Protein AF-J9DD78-F1 (afdb_monomer_lite)

Sequence (225 aa):
MPLIAAALVRTRPLVVVAVALLAAVLAGGPVLAQSQSQTRPADGGDAITPVEEYAKQVEELKKSYPDLSKRIEESAKSIDQMSNVDQAQKEIEELRGIVAGLLGEVSDNGTVSQLGAKALAHARGKLKAIEGDARFKPEEKEFLLDQWRRLITETERATEDLESARKEFADLLRTLQTREDFIDELMQVRRASEALQVIRDLTREIRDASSKLKGLIGGLKPPGV

Radius of gyration: 34.65 Å; chains: 1; bounding box: 84×30×122 Å

Secondary structure (DSSP, 8-state):
----------PPP------------------------------------HHHHHHHHHHHHHHHHHHHHHHHHHHHHHHHH---HHHHHHHHHHHHHHHHHHHHHTSTTSHHHHHHHHHHHHHHHHHHHHHH--SS-HHHHHHHHHHHHHHHHHHHHHHHHHHHHHHHHHHHHHHHHHHHHHHHHHHHHHHHHHHHHHHHHHHHHHHHHHHHHHHHHHH---TT-

Foldseek 3Di:
DDDDDDDDPDDDDDPDPPPPPDDDDDPDDDDDDDDDDDDDDDDDDDPQDPVNVLVVLVVVVVVVVVVLVVLLVVLVVVLVPDPDLVVNLVSLVVNLVSLVVVLQLLPCPHVVVVSLVVQLVVLVVVLVVLVPDPPDDPVRSVVSNVVSVVSNVVSVVVNVVSVVVSVVSVVVSVVSVVVSVVSVVVVVVVVVVVVVVVVVVVVVVVVVVVVVVVVVVVPPDDPPD

Structure (mmCIF, N/CA/C/O backbone):
data_AF-J9DD78-F1
#
_entry.id   AF-J9DD78-F1
#
loop_
_atom_site.group_PDB
_atom_site.id
_atom_site.type_symbol
_atom_site.label_atom_id
_atom_site.label_alt_id
_atom_site.label_comp_id
_atom_site.label_asym_id
_atom_site.label_entity_id
_atom_site.label_seq_id
_atom_site.pdbx_PDB_ins_code
_atom_site.Cartn_x
_atom_site.Cartn_y
_atom_site.Cartn_z
_atom_site.occupancy
_atom_site.B_iso_or_equiv
_atom_site.auth_seq_id
_atom_site.auth_comp_id
_atom_site.auth_asym_id
_atom_site.auth_atom_id
_atom_site.pdbx_PDB_model_num
ATOM 1 N N . MET A 1 1 ? 3.167 19.653 46.468 1.00 40.41 1 MET A N 1
ATOM 2 C CA . MET A 1 1 ? 4.014 19.183 45.354 1.00 40.41 1 MET A CA 1
ATOM 3 C C . MET A 1 1 ? 3.417 17.925 44.728 1.00 40.41 1 MET A C 1
ATOM 5 O O . MET A 1 1 ? 3.666 16.846 45.248 1.00 40.41 1 MET A O 1
ATOM 9 N N . PRO A 1 2 ? 2.630 18.037 43.649 1.00 43.31 2 PRO A N 1
ATOM 10 C CA . PRO A 1 2 ? 2.465 16.970 42.667 1.00 43.31 2 PRO A CA 1
ATOM 11 C C . PRO A 1 2 ? 3.249 17.311 41.387 1.00 43.31 2 PRO A C 1
ATOM 13 O O . PRO A 1 2 ? 3.183 18.441 40.905 1.00 43.31 2 PRO A O 1
ATOM 16 N N . LEU A 1 3 ? 3.996 16.354 40.833 1.00 42.25 3 LEU A N 1
ATOM 17 C CA . LEU A 1 3 ? 4.661 16.521 39.536 1.00 42.25 3 LEU A CA 1
ATOM 18 C C . LEU A 1 3 ? 3.692 16.139 38.412 1.00 42.25 3 LEU A C 1
ATOM 20 O O . LEU A 1 3 ? 3.151 15.035 38.406 1.00 42.25 3 LEU A O 1
ATOM 24 N N . ILE A 1 4 ? 3.486 17.049 37.460 1.00 42.16 4 ILE A N 1
ATOM 25 C CA . ILE A 1 4 ? 2.683 16.795 36.260 1.00 42.16 4 ILE A CA 1
ATOM 26 C C . ILE A 1 4 ? 3.570 16.072 35.242 1.00 42.16 4 ILE A C 1
ATOM 28 O O . ILE A 1 4 ? 4.539 16.642 34.742 1.00 42.16 4 ILE A O 1
ATOM 32 N N . ALA A 1 5 ? 3.245 14.817 34.933 1.00 41.47 5 ALA A N 1
ATOM 33 C CA . ALA A 1 5 ? 3.939 14.047 33.907 1.00 41.47 5 ALA A CA 1
ATOM 34 C C . ALA A 1 5 ? 3.477 14.492 32.509 1.00 41.47 5 ALA A C 1
ATOM 36 O O . ALA A 1 5 ? 2.402 14.110 32.047 1.00 41.47 5 ALA A O 1
ATOM 37 N N . ALA A 1 6 ? 4.283 15.313 31.834 1.00 39.00 6 ALA A N 1
ATOM 38 C CA . ALA A 1 6 ? 4.017 15.725 30.459 1.00 39.00 6 ALA A CA 1
ATOM 39 C C . ALA A 1 6 ? 4.273 14.560 29.485 1.00 39.00 6 ALA A C 1
ATOM 41 O O . ALA A 1 6 ? 5.406 14.096 29.344 1.00 39.00 6 ALA A O 1
ATOM 42 N N . ALA A 1 7 ? 3.229 14.100 28.793 1.00 41.66 7 ALA A N 1
ATOM 43 C CA . ALA A 1 7 ? 3.362 13.107 27.731 1.00 41.66 7 ALA A CA 1
ATOM 44 C C . ALA A 1 7 ? 4.039 13.741 26.503 1.00 41.66 7 ALA A C 1
ATOM 46 O O . ALA A 1 7 ? 3.526 14.691 25.912 1.00 41.66 7 ALA A O 1
ATOM 47 N N . LEU A 1 8 ? 5.210 13.224 26.126 1.00 39.62 8 LEU A N 1
ATOM 48 C CA . LEU A 1 8 ? 6.017 13.785 25.045 1.00 39.62 8 LEU A CA 1
ATOM 49 C C . LEU A 1 8 ? 5.433 13.394 23.676 1.00 39.62 8 LEU A C 1
ATOM 51 O O . LEU A 1 8 ? 5.639 12.274 23.204 1.00 39.62 8 LEU A O 1
ATOM 55 N N . VAL A 1 9 ? 4.715 14.317 23.027 1.00 40.34 9 VAL A N 1
ATOM 56 C CA . VAL A 1 9 ? 4.173 14.120 21.670 1.00 40.34 9 VAL A CA 1
ATOM 57 C C . VAL A 1 9 ? 5.330 13.998 20.675 1.00 40.34 9 VAL A C 1
ATOM 59 O O . VAL A 1 9 ? 5.936 14.984 20.256 1.00 40.34 9 VAL A O 1
ATOM 62 N N . ARG A 1 10 ? 5.662 12.756 20.318 1.00 43.03 10 ARG A N 1
ATOM 63 C CA . ARG A 1 10 ? 6.774 12.421 19.426 1.00 43.03 10 ARG A CA 1
ATOM 64 C C . ARG A 1 10 ? 6.364 12.651 17.973 1.00 43.03 10 ARG A C 1
ATOM 66 O O . ARG A 1 10 ? 5.783 11.769 17.342 1.00 43.03 10 ARG A O 1
ATOM 73 N N . THR A 1 11 ? 6.678 13.835 17.454 1.00 36.50 11 THR A N 1
ATOM 74 C CA . THR A 1 11 ? 6.474 14.196 16.047 1.00 36.50 11 THR A CA 1
ATOM 75 C C . THR A 1 11 ? 7.109 13.158 15.116 1.00 36.50 11 THR A C 1
ATOM 77 O O . THR A 1 11 ? 8.284 12.808 15.244 1.00 36.50 11 THR A O 1
ATOM 80 N N . ARG A 1 12 ? 6.312 12.637 14.178 1.00 37.47 12 ARG A N 1
ATOM 81 C CA . ARG A 1 12 ? 6.788 11.785 13.081 1.00 37.47 12 ARG A CA 1
ATOM 82 C C . ARG A 1 12 ? 7.122 12.673 11.875 1.00 37.47 12 ARG A C 1
ATOM 84 O O . ARG A 1 12 ? 6.344 13.583 11.594 1.00 37.47 12 ARG A O 1
ATOM 91 N N . PRO A 1 13 ? 8.237 12.439 11.162 1.00 34.34 13 PRO A N 1
ATOM 92 C CA . PRO A 1 13 ? 8.509 13.144 9.917 1.00 34.34 13 PRO A CA 1
ATOM 93 C C . PRO A 1 13 ? 7.514 12.701 8.838 1.00 34.34 13 PRO A C 1
ATOM 95 O O . PRO A 1 13 ? 7.257 11.509 8.670 1.00 34.34 13 PRO A O 1
ATOM 98 N N . LEU A 1 14 ? 6.975 13.668 8.097 1.00 37.12 14 LEU A N 1
ATOM 99 C CA . LEU A 1 14 ? 6.170 13.423 6.904 1.00 37.12 14 LEU A CA 1
ATOM 100 C C . LEU A 1 14 ? 7.115 13.018 5.763 1.00 37.12 14 LEU A C 1
ATOM 102 O O . LEU A 1 14 ? 7.842 13.856 5.229 1.00 37.12 14 LEU A O 1
ATOM 106 N N . VAL A 1 15 ? 7.140 11.730 5.417 1.00 34.81 15 VAL A N 1
ATOM 107 C CA . VAL A 1 15 ? 7.910 11.228 4.270 1.00 34.81 15 VAL A CA 1
ATOM 108 C C . VAL A 1 15 ? 7.121 11.533 3.000 1.00 34.81 15 VAL A C 1
ATOM 110 O O . VAL A 1 15 ? 6.205 10.806 2.628 1.00 34.81 15 VAL A O 1
ATOM 113 N N . VAL A 1 16 ? 7.453 12.649 2.352 1.00 35.88 16 VAL A N 1
ATOM 114 C CA . VAL A 1 16 ? 6.843 13.052 1.079 1.00 35.88 16 VAL A CA 1
ATOM 115 C C . VAL A 1 16 ? 7.427 12.192 -0.044 1.00 35.88 16 VAL A C 1
ATOM 117 O O . VAL A 1 16 ? 8.536 12.444 -0.517 1.00 35.88 16 VAL A O 1
ATOM 120 N N . VAL A 1 17 ? 6.683 11.170 -0.473 1.00 37.59 17 VAL A N 1
ATOM 121 C CA . VAL A 1 17 ? 7.074 10.274 -1.575 1.00 37.59 17 VAL A CA 1
ATOM 122 C C . VAL A 1 17 ? 6.896 10.996 -2.916 1.00 37.59 17 VAL A C 1
ATOM 124 O O . VAL A 1 17 ? 5.853 10.933 -3.565 1.00 37.59 17 VAL A O 1
ATOM 127 N N . ALA A 1 18 ? 7.925 11.735 -3.328 1.00 35.66 18 ALA A N 1
ATOM 128 C CA . ALA A 1 18 ? 7.915 12.544 -4.543 1.00 35.66 18 ALA A CA 1
ATOM 129 C C . ALA A 1 18 ? 8.134 11.696 -5.815 1.00 35.66 18 ALA A C 1
ATOM 131 O O . ALA A 1 18 ? 9.242 11.639 -6.352 1.00 35.66 18 ALA A O 1
ATOM 132 N N . VAL A 1 19 ? 7.073 11.065 -6.336 1.00 37.12 19 VAL A N 1
ATOM 133 C CA . VAL A 1 19 ? 7.105 10.284 -7.595 1.00 37.12 19 VAL A CA 1
ATOM 134 C C . VAL A 1 19 ? 7.168 11.203 -8.829 1.00 37.12 19 VAL A C 1
ATOM 136 O O . VAL A 1 19 ? 6.232 11.320 -9.619 1.00 37.12 19 VAL A O 1
ATOM 139 N N . ALA A 1 20 ? 8.304 11.875 -9.016 1.00 40.16 20 ALA A N 1
ATOM 140 C CA . ALA A 1 20 ? 8.573 12.780 -10.136 1.00 40.16 20 ALA A CA 1
ATOM 141 C C . ALA A 1 20 ? 9.029 12.031 -11.412 1.00 40.16 20 ALA A C 1
ATOM 143 O O . ALA A 1 20 ? 10.071 12.338 -11.994 1.00 40.16 20 ALA A O 1
ATOM 144 N N . LEU A 1 21 ? 8.261 11.028 -11.860 1.00 37.25 21 LEU A N 1
ATOM 145 C CA . LEU A 1 21 ? 8.636 10.191 -13.008 1.00 37.25 21 LEU A CA 1
ATOM 146 C C . LEU A 1 21 ? 8.268 10.820 -14.366 1.00 37.25 21 LEU A C 1
ATOM 148 O O . LEU A 1 21 ? 7.150 10.663 -14.872 1.00 37.25 21 LEU A O 1
ATOM 152 N N . LEU A 1 22 ? 9.274 11.527 -14.896 1.00 36.09 22 LEU A N 1
ATOM 153 C CA . LEU A 1 22 ? 9.543 11.982 -16.269 1.00 36.09 22 LEU A CA 1
ATOM 154 C C . LEU A 1 22 ? 8.363 12.068 -17.256 1.00 36.09 22 LEU A C 1
ATOM 156 O O . LEU A 1 22 ? 7.743 11.077 -17.639 1.00 36.09 22 LEU A O 1
ATOM 160 N N . ALA A 1 23 ? 8.192 13.268 -17.812 1.00 42.97 23 ALA A N 1
ATOM 161 C CA . ALA A 1 23 ? 7.431 13.524 -19.031 1.00 42.97 23 ALA A CA 1
ATOM 162 C C . ALA A 1 23 ? 8.281 14.351 -20.017 1.00 42.97 23 ALA A C 1
ATOM 164 O O . ALA A 1 23 ? 8.008 15.528 -20.232 1.00 42.97 23 ALA A O 1
ATOM 165 N N . ALA A 1 24 ? 9.350 13.759 -20.573 1.00 36.78 24 ALA A N 1
ATOM 166 C CA . ALA A 1 24 ? 10.195 14.424 -21.576 1.00 36.78 24 ALA A CA 1
ATOM 167 C C . ALA A 1 24 ? 11.086 13.470 -22.409 1.00 36.78 24 ALA A C 1
ATOM 169 O O . ALA A 1 24 ? 12.280 13.409 -22.155 1.00 36.78 24 ALA A O 1
ATOM 170 N N . VAL A 1 25 ? 10.536 12.799 -23.435 1.00 40.53 25 VAL A N 1
ATOM 171 C CA . VAL A 1 25 ? 11.108 12.768 -24.811 1.00 40.53 25 VAL A CA 1
ATOM 172 C C . VAL A 1 25 ? 9.967 12.508 -25.812 1.00 40.53 25 VAL A C 1
ATOM 174 O O . VAL A 1 25 ? 9.739 11.383 -26.244 1.00 40.53 25 VAL A O 1
ATOM 177 N N . LEU A 1 26 ? 9.245 13.558 -26.210 1.00 37.25 26 LEU A N 1
ATOM 178 C CA . LEU A 1 26 ? 8.390 13.550 -27.407 1.00 37.25 26 LEU A CA 1
ATOM 179 C C . LEU A 1 26 ? 8.674 14.810 -28.232 1.00 37.25 26 LEU A C 1
ATOM 181 O O . LEU A 1 26 ? 7.898 15.758 -28.261 1.00 37.25 26 LEU A O 1
ATOM 185 N N . ALA A 1 27 ? 9.839 14.809 -28.881 1.00 34.41 27 ALA A N 1
ATOM 186 C CA . ALA A 1 27 ? 10.306 15.861 -29.785 1.00 34.41 27 ALA A CA 1
ATOM 187 C C . ALA A 1 27 ? 10.579 15.282 -31.187 1.00 34.41 27 ALA A C 1
ATOM 189 O O . ALA A 1 27 ? 11.663 15.432 -31.748 1.00 34.41 27 ALA A O 1
ATOM 190 N N . GLY A 1 28 ? 9.599 14.557 -31.735 1.00 33.47 28 GLY A N 1
ATOM 191 C CA . GLY A 1 28 ? 9.660 14.027 -33.096 1.00 33.47 28 GLY A CA 1
ATOM 192 C C . GLY A 1 28 ? 9.348 15.110 -34.127 1.00 33.47 28 GLY A C 1
ATOM 193 O O . GLY A 1 28 ? 8.201 15.536 -34.243 1.00 33.47 28 GLY A O 1
ATOM 194 N N . GLY A 1 29 ? 10.355 15.540 -34.890 1.00 34.44 29 GLY A N 1
ATOM 195 C CA . GLY A 1 29 ? 10.141 16.343 -36.097 1.00 34.44 29 GLY A CA 1
ATOM 196 C C . GLY A 1 29 ? 9.506 15.507 -37.225 1.00 34.44 29 GLY A C 1
ATOM 197 O O . GLY A 1 29 ? 9.759 14.303 -37.300 1.00 34.44 29 GLY A O 1
ATOM 198 N N . PRO A 1 30 ? 8.681 16.101 -38.106 1.00 61.38 30 PRO A N 1
ATOM 199 C CA . PRO A 1 30 ? 8.028 15.378 -39.198 1.00 61.38 30 PRO A CA 1
ATOM 200 C C . PRO A 1 30 ? 8.942 15.193 -40.424 1.00 61.38 30 PRO A C 1
ATOM 202 O O . PRO A 1 30 ? 9.875 15.968 -40.610 1.00 61.38 30 PRO A O 1
ATOM 205 N N . VAL A 1 31 ? 8.597 14.222 -41.290 1.00 42.06 31 VAL A N 1
ATOM 206 C CA . VAL A 1 31 ? 8.540 14.284 -42.781 1.00 42.06 31 VAL A CA 1
ATOM 207 C C . VAL A 1 31 ? 8.698 12.883 -43.421 1.00 42.06 31 VAL A C 1
ATOM 209 O O . VAL A 1 31 ? 9.784 12.331 -43.521 1.00 42.06 31 VAL A O 1
ATOM 212 N N . LEU A 1 32 ? 7.551 12.347 -43.859 1.00 46.50 32 LEU A N 1
ATOM 213 C CA . LEU A 1 32 ? 7.257 11.629 -45.118 1.00 46.50 32 LEU A CA 1
ATOM 214 C C . LEU A 1 32 ? 8.282 10.670 -45.778 1.00 46.50 32 LEU A C 1
ATOM 216 O O . LEU A 1 32 ? 9.312 11.094 -46.293 1.00 46.50 32 LEU A O 1
ATOM 220 N N . ALA A 1 33 ? 7.832 9.429 -46.028 1.00 40.88 33 ALA A N 1
ATOM 221 C CA . ALA A 1 33 ? 8.159 8.646 -47.233 1.00 40.88 33 ALA A CA 1
ATOM 222 C C . ALA A 1 33 ? 6.990 7.698 -47.612 1.00 40.88 33 ALA A C 1
ATOM 224 O O . ALA A 1 33 ? 6.303 7.190 -46.727 1.00 40.88 33 ALA A O 1
ATOM 225 N N . GLN A 1 34 ? 6.744 7.473 -48.912 1.00 44.91 34 GLN A N 1
ATOM 226 C CA . GLN A 1 34 ? 5.590 6.724 -49.458 1.00 44.91 34 GLN A CA 1
ATOM 227 C C . GLN A 1 34 ? 5.929 6.058 -50.814 1.00 44.91 34 GLN A C 1
ATOM 229 O O . GLN A 1 34 ? 6.748 6.601 -51.550 1.00 44.91 34 GLN A O 1
ATOM 234 N N . SER A 1 35 ? 5.331 4.939 -51.256 1.00 43.03 35 SER A N 1
ATOM 235 C CA . SER A 1 35 ? 4.435 3.975 -50.569 1.00 43.03 35 SER A CA 1
ATOM 236 C C . SER A 1 35 ? 5.064 2.558 -50.625 1.00 43.03 35 SER A C 1
ATOM 238 O O . SER A 1 35 ? 6.179 2.443 -50.136 1.00 43.03 35 SER A O 1
ATOM 240 N N . GLN A 1 36 ? 4.542 1.428 -51.136 1.00 45.62 36 GLN A N 1
ATOM 241 C CA . GLN A 1 36 ? 3.316 0.992 -51.842 1.00 45.62 36 GLN A CA 1
ATOM 242 C C . GLN A 1 36 ? 2.929 -0.403 -51.281 1.00 45.62 36 GLN A C 1
ATOM 244 O O . GLN A 1 36 ? 3.794 -1.250 -51.098 1.00 45.62 36 GLN A O 1
ATOM 249 N N . SER A 1 37 ? 1.705 -0.619 -50.789 1.00 41.19 37 SER A N 1
ATOM 250 C CA . SER A 1 37 ? 0.491 -1.029 -51.534 1.00 41.19 37 SER A CA 1
ATOM 251 C C . SER A 1 37 ? 0.420 -2.519 -51.927 1.00 41.19 37 SER A C 1
ATOM 253 O O . SER A 1 37 ? 0.774 -2.894 -53.039 1.00 41.19 37 SER A O 1
ATOM 255 N N . GLN A 1 38 ? -0.197 -3.338 -51.065 1.00 42.97 38 GLN A N 1
ATOM 256 C CA . GLN A 1 38 ? -0.998 -4.511 -51.461 1.00 42.97 38 GLN A CA 1
ATOM 257 C C . GLN A 1 38 ? -2.224 -4.635 -50.533 1.00 42.97 38 GLN A C 1
ATOM 259 O O . GLN A 1 38 ? -2.217 -4.103 -49.423 1.00 42.97 38 GLN A O 1
ATOM 264 N N . THR A 1 39 ? -3.319 -5.234 -51.014 1.00 43.69 39 THR A N 1
ATOM 265 C CA . THR A 1 39 ? -4.683 -4.910 -50.539 1.00 43.69 39 THR A CA 1
ATOM 266 C C . THR A 1 39 ? -5.549 -6.101 -50.117 1.00 43.69 39 THR A C 1
ATOM 268 O O . THR A 1 39 ? -5.985 -6.836 -50.995 1.00 43.69 39 THR A O 1
ATOM 271 N N . ARG A 1 40 ? -5.966 -6.089 -48.830 1.00 49.47 40 ARG A N 1
ATOM 272 C CA . ARG A 1 40 ? -7.291 -6.513 -48.278 1.00 49.47 40 ARG A CA 1
ATOM 273 C C . ARG A 1 40 ? -7.740 -7.985 -48.499 1.00 49.47 40 ARG A C 1
ATOM 275 O O . ARG A 1 40 ? -7.075 -8.697 -49.241 1.00 49.47 40 ARG A O 1
ATOM 282 N N . PRO A 1 41 ? -8.840 -8.482 -47.870 1.00 45.84 41 PRO A N 1
ATOM 283 C CA . PRO A 1 41 ? -9.810 -7.875 -46.925 1.00 45.84 41 PRO A CA 1
ATOM 284 C C . PRO A 1 41 ? -9.392 -8.030 -45.442 1.00 45.84 41 PRO A C 1
ATOM 286 O O . PRO A 1 41 ? -8.581 -8.888 -45.137 1.00 45.84 41 PRO A O 1
ATOM 289 N N . ALA A 1 42 ? -9.762 -7.173 -44.481 1.00 54.38 42 ALA A N 1
ATOM 290 C CA . ALA A 1 42 ? -11.048 -6.533 -44.140 1.00 54.38 42 ALA A CA 1
ATOM 291 C C . ALA A 1 42 ? -11.972 -7.359 -43.211 1.00 54.38 42 ALA A C 1
ATOM 293 O O . ALA A 1 42 ? -13.132 -7.585 -43.537 1.00 54.38 42 ALA A O 1
ATOM 294 N N . ASP A 1 43 ? -11.447 -7.726 -42.037 1.00 45.91 43 ASP A N 1
ATOM 295 C CA . ASP A 1 43 ? -12.158 -7.705 -40.744 1.00 45.91 43 ASP A CA 1
ATOM 296 C C . ASP A 1 43 ? -11.118 -7.476 -39.614 1.00 45.91 43 ASP A C 1
ATOM 298 O O . ASP A 1 43 ? -9.914 -7.555 -39.878 1.00 45.91 43 ASP A O 1
ATOM 302 N N . GLY A 1 44 ? -11.562 -7.189 -38.387 1.00 36.34 44 GLY A N 1
ATOM 303 C CA . GLY A 1 44 ? -10.725 -6.960 -37.201 1.00 36.34 44 GLY A CA 1
ATOM 304 C C . GLY A 1 44 ? -10.638 -5.488 -36.775 1.00 36.34 44 GLY A C 1
ATOM 305 O O . GLY A 1 44 ? -10.310 -4.615 -37.577 1.00 36.34 44 GLY A O 1
ATOM 306 N N . GLY A 1 45 ? -10.947 -5.223 -35.499 1.00 38.84 45 GLY A N 1
ATOM 307 C CA . GLY A 1 45 ? -10.856 -3.894 -34.878 1.00 38.84 45 GLY A CA 1
ATOM 308 C C . GLY A 1 45 ? -9.423 -3.463 -34.546 1.00 38.84 45 GLY A C 1
ATOM 309 O O . GLY A 1 45 ? -8.472 -4.180 -34.854 1.00 38.84 45 GLY A O 1
ATOM 310 N N . ASP A 1 46 ? -9.286 -2.293 -33.912 1.00 41.69 46 ASP A N 1
ATOM 311 C CA . ASP A 1 46 ? -8.005 -1.632 -33.624 1.00 41.69 46 ASP A CA 1
ATOM 312 C C . ASP A 1 46 ? -6.937 -2.589 -33.074 1.00 41.69 46 ASP A C 1
ATOM 314 O O . ASP A 1 46 ? -6.967 -3.003 -31.913 1.00 41.69 46 ASP A O 1
ATOM 318 N N . ALA A 1 47 ? -5.942 -2.891 -33.910 1.00 45.47 47 ALA A N 1
ATOM 319 C CA . ALA A 1 47 ? -4.721 -3.572 -33.508 1.00 45.47 47 ALA A C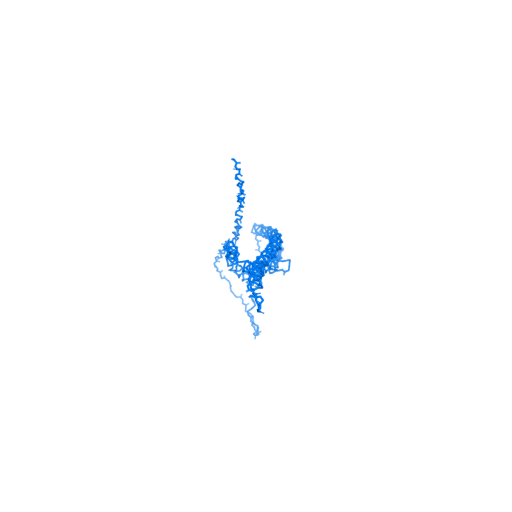A 1
ATOM 320 C C . ALA A 1 47 ? -3.798 -2.576 -32.786 1.00 45.47 47 ALA A C 1
ATOM 322 O O . ALA A 1 47 ? -2.745 -2.202 -33.307 1.00 45.47 47 ALA A O 1
ATOM 323 N N . ILE A 1 48 ? -4.239 -2.120 -31.606 1.00 51.97 48 ILE A N 1
ATOM 324 C CA . ILE A 1 48 ? -3.481 -1.243 -30.707 1.00 51.97 48 ILE A CA 1
ATOM 325 C C . ILE A 1 48 ? -2.098 -1.871 -30.516 1.00 51.97 48 ILE A C 1
ATOM 327 O O . ILE A 1 48 ? -1.985 -3.038 -30.130 1.00 51.97 48 ILE A O 1
ATOM 331 N N . THR A 1 49 ? -1.029 -1.137 -30.823 1.00 62.59 49 THR A N 1
ATOM 332 C CA . THR A 1 49 ? 0.307 -1.716 -30.691 1.00 62.59 49 THR A CA 1
ATOM 333 C C . THR A 1 49 ? 0.633 -1.929 -29.206 1.00 62.59 49 THR A C 1
ATOM 335 O O . THR A 1 49 ? 0.180 -1.154 -28.359 1.00 62.59 49 THR A O 1
ATOM 338 N N . PRO A 1 50 ? 1.477 -2.915 -28.842 1.00 66.12 50 PRO A N 1
ATOM 339 C CA . PRO A 1 50 ? 1.810 -3.176 -27.436 1.00 66.12 50 PRO A CA 1
ATOM 340 C C . PRO A 1 50 ? 2.424 -1.983 -26.678 1.00 66.12 50 PRO A C 1
ATOM 342 O O . PRO A 1 50 ? 2.484 -1.997 -25.453 1.00 66.12 50 PRO A O 1
ATOM 345 N N . VAL A 1 51 ? 2.888 -0.951 -27.394 1.00 64.12 51 VAL A N 1
ATOM 346 C CA . VAL A 1 51 ? 3.400 0.307 -26.825 1.00 64.12 51 VAL A CA 1
ATOM 347 C C . VAL A 1 51 ? 2.264 1.292 -26.510 1.00 64.12 51 VAL A C 1
ATOM 349 O O . VAL A 1 51 ? 2.352 2.027 -25.530 1.00 64.12 51 VAL A O 1
ATOM 352 N N . GLU A 1 52 ? 1.184 1.294 -27.290 1.00 73.62 52 GLU A N 1
ATOM 353 C CA . GLU A 1 52 ? 0.003 2.139 -27.067 1.00 73.62 52 GLU A CA 1
ATOM 354 C C . GLU A 1 52 ? -0.880 1.581 -25.941 1.00 73.62 52 GLU A C 1
ATOM 356 O O . GLU A 1 52 ? -1.339 2.348 -25.093 1.00 73.62 52 GLU A O 1
ATOM 361 N N . GLU A 1 53 ? -1.036 0.252 -25.845 1.00 74.31 53 GLU A N 1
ATOM 362 C CA . GLU A 1 53 ? -1.663 -0.385 -24.674 1.00 74.31 53 GLU A CA 1
ATOM 363 C C . GLU A 1 53 ? -0.895 -0.061 -23.385 1.00 74.31 53 GLU A C 1
ATOM 365 O O . GLU A 1 53 ? -1.491 0.315 -22.374 1.00 74.31 53 GLU A O 1
ATOM 370 N N . TYR A 1 54 ? 0.438 -0.160 -23.440 1.00 67.94 54 TYR A N 1
ATOM 371 C CA . TYR A 1 54 ? 1.335 0.194 -22.343 1.00 67.94 54 TYR A CA 1
ATOM 372 C C . TYR A 1 54 ? 1.183 1.669 -21.945 1.00 67.94 54 TYR A C 1
ATOM 374 O O . TYR A 1 54 ? 1.013 1.976 -20.766 1.00 67.94 54 TYR A O 1
ATOM 382 N N . ALA A 1 55 ? 1.199 2.589 -22.916 1.00 72.25 55 ALA A N 1
ATOM 383 C CA . ALA A 1 55 ? 1.044 4.020 -22.662 1.00 72.25 55 ALA A CA 1
ATOM 384 C C . ALA A 1 55 ? -0.306 4.342 -22.002 1.00 72.25 55 ALA A C 1
ATOM 386 O O . ALA A 1 55 ? -0.345 5.093 -21.027 1.00 72.25 55 ALA A O 1
ATOM 387 N N . LYS A 1 56 ? -1.393 3.713 -22.468 1.00 82.19 56 LYS A N 1
ATOM 388 C CA . LYS A 1 56 ? -2.728 3.848 -21.873 1.00 82.19 56 LYS A CA 1
ATOM 389 C C . LYS A 1 56 ? -2.766 3.341 -20.427 1.00 82.19 56 LYS A C 1
ATOM 391 O O . LYS A 1 56 ? -3.283 4.044 -19.565 1.00 82.19 56 LYS A O 1
ATOM 396 N N . GLN A 1 57 ? -2.169 2.178 -20.148 1.00 72.50 57 GLN A N 1
ATOM 397 C CA . GLN A 1 57 ? -2.072 1.614 -18.792 1.00 72.50 57 GLN A CA 1
ATOM 398 C C . GLN A 1 57 ? -1.266 2.526 -17.846 1.00 72.50 57 GLN A C 1
ATOM 400 O O . GLN A 1 57 ? -1.682 2.747 -16.710 1.00 72.50 57 GLN A O 1
ATOM 405 N N . VAL A 1 58 ? -0.166 3.130 -18.319 1.00 68.12 58 VAL A N 1
ATOM 406 C CA . VAL A 1 58 ? 0.589 4.145 -17.556 1.00 68.12 58 VAL A CA 1
ATOM 407 C C . VAL A 1 58 ? -0.246 5.405 -17.300 1.00 68.12 58 VAL A C 1
ATOM 409 O O . VAL A 1 58 ? -0.181 5.963 -16.206 1.00 68.12 58 VAL A O 1
ATOM 412 N N . GLU A 1 59 ? -1.011 5.886 -18.283 1.00 76.62 59 GLU A N 1
ATOM 413 C CA . GLU A 1 59 ? -1.807 7.113 -18.143 1.00 76.62 59 GLU A CA 1
ATOM 414 C C . GLU A 1 59 ? -3.012 6.928 -17.205 1.00 76.62 59 GLU A C 1
ATOM 416 O O . GLU A 1 59 ? -3.324 7.820 -16.417 1.00 76.62 59 GLU A O 1
ATOM 421 N N . GLU A 1 60 ? -3.664 5.766 -17.252 1.00 77.88 60 GLU A N 1
ATOM 422 C CA . GLU A 1 60 ? -4.767 5.394 -16.360 1.00 77.88 60 GLU A CA 1
ATOM 423 C C . GLU A 1 60 ? -4.285 5.272 -14.904 1.00 77.88 60 GLU A C 1
ATOM 425 O O . GLU A 1 60 ? -4.853 5.905 -14.012 1.00 77.88 60 GLU A O 1
ATOM 430 N N . LEU A 1 61 ? -3.146 4.606 -14.679 1.00 67.81 61 LEU A N 1
ATOM 431 C CA . LEU A 1 61 ? -2.486 4.532 -13.371 1.00 67.81 61 LEU A CA 1
ATOM 432 C C . LEU A 1 61 ? -2.027 5.917 -12.862 1.00 67.81 61 LEU A C 1
ATOM 434 O O . LEU A 1 61 ? -2.212 6.256 -11.693 1.00 67.81 61 LEU A O 1
ATOM 438 N N . LYS A 1 62 ? -1.481 6.777 -13.736 1.00 72.38 62 LYS A N 1
ATOM 439 C CA . LYS A 1 62 ? -1.123 8.165 -13.373 1.00 72.38 62 LYS A CA 1
ATOM 440 C C . LYS A 1 62 ? -2.341 9.024 -12.994 1.00 72.38 62 LYS A C 1
ATOM 442 O O . LYS A 1 62 ? -2.159 10.021 -12.296 1.00 72.38 62 LYS A O 1
ATOM 447 N N . LYS A 1 63 ? -3.559 8.657 -13.412 1.00 78.94 63 LYS A N 1
ATOM 448 C CA . LYS A 1 63 ? -4.809 9.344 -13.034 1.00 78.94 63 LYS A CA 1
ATOM 449 C C . LYS A 1 63 ? -5.406 8.840 -11.719 1.00 78.94 63 LYS A C 1
ATOM 451 O O . LYS A 1 63 ? -6.024 9.643 -11.029 1.00 78.94 63 LYS A O 1
ATOM 456 N N . SER A 1 64 ? -5.217 7.571 -11.346 1.00 69.12 64 SER A N 1
ATOM 457 C CA . SER A 1 64 ? -5.752 7.027 -10.086 1.00 69.12 64 SER A CA 1
ATOM 458 C C . SER A 1 64 ? -4.934 7.434 -8.851 1.00 69.12 64 SER A C 1
ATOM 460 O O . SER A 1 64 ? -5.518 7.723 -7.804 1.00 69.12 64 SER A O 1
ATOM 462 N N . TYR A 1 65 ? -3.603 7.533 -8.962 1.00 65.06 65 TYR A N 1
ATOM 463 C CA . TYR A 1 65 ? -2.717 7.854 -7.828 1.00 65.06 65 TYR A CA 1
ATOM 464 C C . TYR A 1 65 ? -3.084 9.124 -7.024 1.00 65.06 65 TYR A C 1
ATOM 466 O O . TYR A 1 65 ? -3.092 9.044 -5.792 1.00 65.06 65 TYR A O 1
ATOM 474 N N . PRO A 1 66 ? -3.402 10.286 -7.637 1.00 73.12 66 PRO A N 1
ATOM 475 C CA . PRO A 1 66 ? -3.734 11.497 -6.880 1.00 73.12 66 PRO A CA 1
ATOM 476 C C . PRO A 1 66 ? -5.002 11.364 -6.032 1.00 73.12 66 PRO A C 1
ATOM 478 O O . PRO A 1 66 ? -5.076 11.943 -4.950 1.00 73.12 66 PRO A O 1
ATOM 481 N N . ASP A 1 67 ? -5.992 10.603 -6.499 1.00 74.50 67 ASP A N 1
ATOM 482 C CA . ASP A 1 67 ? -7.229 10.369 -5.750 1.00 74.50 67 ASP A CA 1
ATOM 483 C C . ASP A 1 67 ? -7.042 9.287 -4.677 1.00 74.50 67 ASP A C 1
ATOM 485 O O . ASP A 1 67 ? -7.668 9.362 -3.620 1.00 74.50 67 ASP A O 1
ATOM 489 N N . LEU A 1 68 ? -6.123 8.338 -4.888 1.00 68.31 68 LEU A N 1
ATOM 490 C CA . LEU A 1 68 ? -5.704 7.381 -3.864 1.00 68.31 68 LEU A CA 1
ATOM 491 C C . LEU A 1 68 ? -5.025 8.083 -2.672 1.00 68.31 68 LEU A C 1
ATOM 493 O O . LEU A 1 68 ? -5.391 7.818 -1.528 1.00 68.31 68 LEU A O 1
ATOM 497 N N . SER A 1 69 ? -4.090 9.011 -2.931 1.00 69.94 69 SER A N 1
ATOM 498 C CA . SER A 1 69 ? -3.412 9.787 -1.872 1.00 69.94 69 SER A CA 1
ATOM 499 C C . SER A 1 69 ? -4.410 10.600 -1.051 1.00 69.94 69 SER A C 1
ATOM 501 O O . SER A 1 69 ? -4.413 10.505 0.175 1.00 69.94 69 SER A O 1
ATOM 503 N N . LYS A 1 70 ? -5.327 11.318 -1.721 1.00 80.62 70 LYS A N 1
ATOM 504 C CA . LYS A 1 70 ? -6.391 12.078 -1.046 1.00 80.62 70 LYS A CA 1
ATOM 505 C C . LYS A 1 70 ? -7.239 11.192 -0.145 1.00 80.62 70 LYS A C 1
ATOM 507 O O . LYS A 1 70 ? -7.424 11.554 1.004 1.00 80.62 70 LYS A O 1
ATOM 512 N N . ARG A 1 71 ? -7.706 10.027 -0.615 1.00 74.12 71 ARG A N 1
ATOM 513 C CA . ARG A 1 71 ? -8.521 9.114 0.212 1.00 74.12 71 ARG A CA 1
ATOM 514 C C . ARG A 1 71 ? -7.772 8.628 1.452 1.00 74.12 71 ARG A C 1
ATOM 516 O O . ARG A 1 71 ? -8.354 8.574 2.528 1.00 74.12 71 ARG A O 1
ATOM 523 N N . ILE A 1 72 ? -6.481 8.316 1.317 1.00 72.00 72 ILE A N 1
ATOM 524 C CA . ILE A 1 72 ? -5.633 7.913 2.447 1.00 72.00 72 ILE A CA 1
ATOM 525 C C . ILE A 1 72 ? -5.487 9.066 3.457 1.00 72.00 72 ILE A C 1
ATOM 527 O O . ILE A 1 72 ? -5.630 8.846 4.659 1.00 72.00 72 ILE A O 1
ATOM 531 N N . GLU A 1 73 ? -5.254 10.295 2.989 1.00 75.25 73 GLU A N 1
ATOM 532 C CA . GLU A 1 73 ? -5.178 11.499 3.832 1.00 75.25 73 GLU A CA 1
ATOM 533 C C . GLU A 1 73 ? -6.529 11.859 4.479 1.00 75.25 73 GLU A C 1
ATOM 535 O O . GLU A 1 73 ? -6.578 12.223 5.657 1.00 75.25 73 GLU A O 1
ATOM 540 N N . GLU A 1 74 ? -7.627 11.731 3.733 1.00 79.19 74 GLU A N 1
ATOM 541 C CA . GLU A 1 74 ? -8.995 12.016 4.167 1.00 79.19 74 GLU A CA 1
ATOM 542 C C . GLU A 1 74 ? -9.447 11.021 5.239 1.00 79.19 74 GLU A C 1
ATOM 544 O O . GLU A 1 74 ? -9.807 11.475 6.323 1.00 79.19 74 GLU A O 1
ATOM 549 N N . SER A 1 75 ? -9.334 9.703 5.026 1.00 70.12 75 SER A N 1
ATOM 550 C CA . SER A 1 75 ? -9.659 8.705 6.060 1.00 70.12 75 SER A CA 1
ATOM 551 C C . SER A 1 75 ? -8.730 8.793 7.274 1.00 70.12 75 SER A C 1
ATOM 553 O O . SER A 1 75 ? -9.209 8.724 8.404 1.00 70.12 75 SER A O 1
ATOM 555 N N . ALA A 1 76 ? -7.423 9.039 7.100 1.00 72.00 76 ALA A N 1
ATOM 556 C CA . ALA A 1 76 ? -6.513 9.233 8.237 1.00 72.00 76 ALA A CA 1
ATOM 557 C C . ALA A 1 76 ? -6.918 10.437 9.111 1.00 72.00 76 ALA A C 1
ATOM 559 O O . ALA A 1 76 ? -6.883 10.357 10.341 1.00 72.00 76 ALA A O 1
ATOM 560 N N . LYS A 1 77 ? -7.352 11.536 8.483 1.00 75.00 77 LYS A N 1
ATOM 561 C CA . LYS A 1 77 ? -7.891 12.720 9.164 1.00 75.00 77 LYS A CA 1
ATOM 562 C C . LYS A 1 77 ? -9.290 12.480 9.744 1.00 75.00 77 LYS A C 1
ATOM 564 O O . LYS A 1 77 ? -9.594 13.020 10.803 1.00 75.00 77 LYS A O 1
ATOM 569 N N . SER A 1 78 ? -10.116 11.674 9.077 1.00 72.19 78 SER A N 1
ATOM 570 C CA . SER A 1 78 ? -11.436 11.241 9.547 1.00 72.19 78 SER A CA 1
ATOM 571 C C . SER A 1 78 ? -11.297 10.499 10.882 1.00 72.19 78 SER A C 1
ATOM 573 O O . SER A 1 78 ? -11.899 10.896 11.878 1.00 72.19 78 SER A O 1
ATOM 575 N N . ILE A 1 79 ? -10.392 9.514 10.940 1.00 68.56 79 ILE A N 1
ATOM 576 C CA . ILE A 1 79 ? -10.072 8.720 12.137 1.00 68.56 79 ILE A CA 1
ATOM 577 C C . ILE A 1 79 ? -9.561 9.603 13.289 1.00 68.56 79 ILE A C 1
ATOM 579 O O . ILE A 1 79 ? -10.051 9.476 14.409 1.00 68.56 79 ILE A O 1
ATOM 583 N N . ASP A 1 80 ? -8.618 10.520 13.035 1.00 68.38 80 ASP A N 1
ATOM 584 C CA . ASP A 1 80 ? -8.036 11.401 14.070 1.00 68.38 80 ASP A CA 1
ATOM 585 C C . ASP A 1 80 ? -9.060 12.389 14.674 1.00 68.38 80 ASP A C 1
ATOM 587 O O . ASP A 1 80 ? -8.920 12.829 15.815 1.00 68.38 80 ASP A O 1
ATOM 591 N N . GLN A 1 81 ? -10.127 12.711 13.934 1.00 75.25 81 GLN A N 1
ATOM 592 C CA . GLN A 1 81 ? -11.201 13.609 14.379 1.00 75.25 81 GLN A CA 1
ATOM 593 C C . GLN A 1 81 ? -12.394 12.881 15.028 1.00 75.25 81 GLN A C 1
ATOM 595 O O . GLN A 1 81 ? -13.302 13.540 15.545 1.00 75.25 81 GLN A O 1
ATOM 600 N N . MET A 1 82 ? -12.415 11.543 15.043 1.00 70.94 82 MET A N 1
ATOM 601 C CA . MET A 1 82 ? -13.538 10.760 15.567 1.00 70.94 82 MET A CA 1
ATOM 602 C C . MET A 1 82 ? -13.429 10.443 17.059 1.00 70.94 82 MET A C 1
ATOM 604 O O . MET A 1 82 ? -12.549 9.723 17.519 1.00 70.94 82 MET A O 1
ATOM 608 N N . SER A 1 83 ? -14.444 10.872 17.811 1.00 63.44 83 SER A N 1
ATOM 609 C CA . SER A 1 83 ? -14.740 10.374 19.161 1.00 63.44 83 SER A CA 1
ATOM 610 C C . SER A 1 83 ? -15.656 9.137 19.169 1.00 63.44 83 SER A C 1
ATOM 612 O O . SER A 1 83 ? -15.920 8.571 20.233 1.00 63.44 83 SER A O 1
ATOM 614 N N . ASN A 1 84 ? -16.147 8.710 17.998 1.00 73.88 84 ASN A N 1
ATOM 615 C CA . ASN A 1 84 ? -16.986 7.526 17.825 1.00 73.88 84 ASN A CA 1
ATOM 616 C C . ASN A 1 84 ? -16.166 6.348 17.279 1.00 73.88 84 ASN A C 1
ATOM 618 O O . ASN A 1 84 ? -15.699 6.377 16.141 1.00 73.88 84 ASN A O 1
ATOM 622 N N . VAL A 1 85 ? -16.019 5.299 18.088 1.00 70.56 85 VAL A N 1
ATOM 623 C CA . VAL A 1 85 ? -15.100 4.193 17.797 1.00 70.56 85 VAL A CA 1
ATOM 624 C C . VAL A 1 85 ? -15.652 3.227 16.747 1.00 70.56 85 VAL A C 1
ATOM 626 O O . VAL A 1 85 ? -14.893 2.799 15.883 1.00 70.56 85 VAL A O 1
ATOM 629 N N . ASP A 1 86 ? -16.963 2.954 16.743 1.00 73.75 86 ASP A N 1
ATOM 630 C CA . ASP A 1 86 ? -17.587 2.091 15.723 1.00 73.75 86 ASP A CA 1
ATOM 631 C C . ASP A 1 86 ? -17.443 2.706 14.307 1.00 73.75 86 ASP A C 1
ATOM 633 O O . ASP A 1 86 ? -17.387 2.001 13.300 1.00 73.75 86 ASP A O 1
ATOM 637 N N . GLN A 1 87 ? -17.340 4.040 14.219 1.00 76.25 87 GLN A N 1
ATOM 638 C CA . GLN A 1 87 ? -17.095 4.754 12.963 1.00 76.25 87 GLN A CA 1
ATOM 639 C C . GLN A 1 87 ? -15.605 4.752 12.579 1.00 76.25 87 GLN A C 1
ATOM 641 O O . GLN A 1 87 ? -15.284 4.545 11.409 1.00 76.25 87 GLN A O 1
ATOM 646 N N . ALA A 1 88 ? -14.702 4.898 13.555 1.00 72.19 88 ALA A N 1
ATOM 647 C CA . ALA A 1 88 ? -13.260 4.792 13.335 1.00 72.19 88 ALA A CA 1
ATOM 648 C C . ALA A 1 88 ? -12.839 3.384 12.867 1.00 72.19 88 ALA A C 1
ATOM 650 O O . ALA A 1 88 ? -12.019 3.276 11.959 1.00 72.19 88 ALA A O 1
ATOM 651 N N . GLN A 1 89 ? -13.440 2.313 13.407 1.00 74.94 89 GLN A N 1
ATOM 652 C CA . GLN A 1 89 ? -13.261 0.942 12.897 1.00 74.94 89 GLN A CA 1
ATOM 653 C C . GLN A 1 89 ? -13.625 0.841 11.408 1.00 74.94 89 GLN A C 1
ATOM 655 O O . GLN A 1 89 ? -12.861 0.290 10.619 1.00 74.94 89 GLN A O 1
ATOM 660 N N . LYS A 1 90 ? -14.769 1.411 11.002 1.00 82.62 90 LYS A N 1
ATOM 661 C CA . LYS A 1 90 ? -15.217 1.370 9.602 1.00 82.62 90 LYS A CA 1
ATOM 662 C C . LYS A 1 90 ? -14.252 2.106 8.659 1.00 82.62 90 LYS A C 1
ATOM 664 O O . LYS A 1 90 ? -13.954 1.595 7.585 1.00 82.62 90 LYS A O 1
ATOM 669 N N . GLU A 1 91 ? -13.756 3.277 9.056 1.00 77.75 91 GLU A N 1
ATOM 670 C CA . GLU A 1 91 ? -12.744 4.030 8.295 1.00 77.75 91 GLU A CA 1
ATOM 671 C C . GLU A 1 91 ? -11.408 3.271 8.200 1.00 77.75 91 GLU A C 1
ATOM 673 O O . GLU A 1 91 ? -10.754 3.305 7.160 1.00 77.75 91 GLU A O 1
ATOM 678 N N . ILE A 1 92 ? -11.015 2.539 9.251 1.00 77.62 92 ILE A N 1
ATOM 679 C CA . ILE A 1 92 ? -9.824 1.674 9.236 1.00 77.62 92 ILE A CA 1
ATOM 680 C C . ILE A 1 92 ? -10.004 0.507 8.254 1.00 77.62 92 ILE A C 1
ATOM 682 O O . ILE A 1 92 ? -9.084 0.237 7.484 1.00 77.62 92 ILE A O 1
ATOM 686 N N . GLU A 1 93 ? -11.171 -0.143 8.217 1.00 82.44 93 GLU A N 1
ATOM 687 C CA . GLU A 1 93 ? -11.470 -1.195 7.231 1.00 82.44 93 GLU A CA 1
ATOM 688 C C . GLU A 1 93 ? -11.481 -0.649 5.793 1.00 82.44 93 GLU A C 1
ATOM 690 O O . GLU A 1 93 ? -10.905 -1.259 4.893 1.00 82.44 93 GLU A O 1
ATOM 695 N N . GLU A 1 94 ? -12.089 0.518 5.562 1.00 82.50 94 GLU A N 1
ATOM 696 C CA . GLU A 1 94 ? -12.139 1.142 4.234 1.00 82.50 94 GLU A CA 1
ATOM 697 C C . GLU A 1 94 ? -10.729 1.530 3.749 1.00 82.50 94 GLU A C 1
ATOM 699 O O . GLU A 1 94 ? -10.338 1.190 2.626 1.00 82.50 94 GLU A O 1
ATOM 704 N N . LEU A 1 95 ? -9.906 2.112 4.630 1.00 77.19 95 LEU A N 1
ATOM 705 C CA . LEU A 1 95 ? -8.487 2.381 4.383 1.00 77.19 95 LEU A CA 1
ATOM 706 C C . LEU A 1 95 ? -7.684 1.091 4.128 1.00 77.19 95 LEU A C 1
ATOM 708 O O . LEU A 1 95 ? -6.851 1.052 3.217 1.00 77.19 95 LEU A O 1
ATOM 712 N N . ARG A 1 96 ? -7.945 0.020 4.890 1.00 77.62 96 ARG A N 1
ATOM 713 C CA . ARG A 1 96 ? -7.315 -1.297 4.709 1.00 77.62 96 ARG A CA 1
ATOM 714 C C . ARG A 1 96 ? -7.668 -1.894 3.348 1.00 77.62 96 ARG A C 1
ATOM 716 O O . ARG A 1 96 ? -6.771 -2.383 2.666 1.00 77.62 96 ARG A O 1
ATOM 723 N N . GLY A 1 97 ? -8.925 -1.786 2.917 1.00 80.06 97 GLY A N 1
ATOM 724 C CA . GLY A 1 97 ? -9.381 -2.192 1.587 1.00 80.06 97 GLY A CA 1
ATOM 725 C C . GLY A 1 97 ? -8.697 -1.415 0.457 1.00 80.06 97 GLY A C 1
ATOM 726 O O . GLY A 1 97 ? -8.222 -2.023 -0.503 1.00 80.06 97 GLY A O 1
ATOM 727 N N . ILE A 1 98 ? -8.569 -0.089 0.594 1.00 75.62 98 ILE A N 1
ATOM 728 C CA . ILE A 1 98 ? -7.866 0.774 -0.373 1.00 75.62 98 ILE A CA 1
ATOM 729 C C . ILE A 1 98 ? -6.389 0.364 -0.514 1.00 75.62 98 ILE A C 1
ATOM 731 O O . ILE A 1 98 ? -5.904 0.160 -1.630 1.00 75.62 98 ILE A O 1
ATOM 735 N N . VAL A 1 99 ? -5.670 0.203 0.602 1.00 74.50 99 VAL A N 1
ATOM 736 C CA . VAL A 1 99 ? -4.235 -0.140 0.586 1.00 74.50 99 VAL A CA 1
ATOM 737 C C . VAL A 1 99 ? -3.999 -1.599 0.168 1.00 74.50 99 VAL A C 1
ATOM 739 O O . VAL A 1 99 ? -3.035 -1.877 -0.545 1.00 74.50 99 VAL A O 1
ATOM 742 N N . ALA A 1 100 ? -4.890 -2.531 0.523 1.00 77.69 100 ALA A N 1
ATOM 743 C CA . ALA A 1 100 ? -4.843 -3.908 0.029 1.00 77.69 100 ALA A CA 1
ATOM 744 C C . ALA A 1 100 ? -5.066 -3.987 -1.494 1.00 77.69 100 ALA A C 1
ATOM 746 O O . ALA A 1 100 ? -4.396 -4.772 -2.165 1.00 77.69 100 ALA A O 1
ATOM 747 N N . GLY A 1 101 ? -5.940 -3.139 -2.052 1.00 78.19 101 GLY A N 1
ATOM 748 C CA . GLY A 1 101 ? -6.110 -2.984 -3.500 1.00 78.19 101 GLY A CA 1
ATOM 749 C C . GLY A 1 101 ? -4.815 -2.548 -4.193 1.00 78.19 101 GLY A C 1
ATOM 750 O O . GLY A 1 101 ? -4.359 -3.223 -5.116 1.00 78.19 101 GLY A O 1
ATOM 751 N N . LEU A 1 102 ? -4.166 -1.491 -3.686 1.00 72.12 102 LEU A N 1
ATOM 752 C CA . LEU A 1 102 ? -2.870 -1.019 -4.196 1.00 72.12 102 LEU A CA 1
ATOM 753 C C . LEU A 1 102 ? -1.785 -2.107 -4.119 1.00 72.12 102 LEU A C 1
ATOM 755 O O . LEU A 1 102 ? -1.052 -2.325 -5.083 1.00 72.12 102 LEU A O 1
ATOM 759 N N . LEU A 1 103 ? -1.690 -2.825 -2.995 1.00 74.62 103 LEU A N 1
ATOM 760 C CA . LEU A 1 103 ? -0.757 -3.949 -2.852 1.00 74.62 103 LEU A CA 1
ATOM 761 C C . LEU A 1 103 ? -1.062 -5.097 -3.825 1.00 74.62 103 LEU A C 1
ATOM 763 O O . LEU A 1 103 ? -0.136 -5.789 -4.243 1.00 74.62 103 LEU A O 1
ATOM 767 N N . GLY A 1 104 ? -2.321 -5.280 -4.232 1.00 79.25 104 GLY A N 1
ATOM 768 C CA . GLY A 1 104 ? -2.706 -6.187 -5.312 1.00 79.25 104 GLY A CA 1
ATOM 769 C C . GLY A 1 104 ? -2.140 -5.754 -6.669 1.00 79.25 104 GLY A C 1
ATOM 770 O O . GLY A 1 104 ? -1.495 -6.556 -7.347 1.00 79.25 104 GLY A O 1
ATOM 771 N N . GLU A 1 105 ? -2.303 -4.480 -7.039 1.00 73.94 105 GLU A N 1
ATOM 772 C CA . GLU A 1 105 ? -1.771 -3.907 -8.290 1.00 73.94 105 GLU A CA 1
ATOM 773 C C . GLU A 1 105 ? -0.233 -3.913 -8.361 1.00 73.94 105 GLU A C 1
ATOM 775 O O . GLU A 1 105 ? 0.334 -4.028 -9.451 1.00 73.94 105 GLU A O 1
ATOM 780 N N . VAL A 1 106 ? 0.432 -3.838 -7.204 1.00 72.44 106 VAL A N 1
ATOM 781 C CA . VAL A 1 106 ? 1.899 -3.823 -7.036 1.00 72.44 106 VAL A CA 1
ATOM 782 C C . VAL A 1 106 ? 2.468 -5.212 -6.652 1.00 72.44 106 VAL A C 1
ATOM 784 O O . VAL A 1 106 ? 3.680 -5.406 -6.541 1.00 72.44 106 VAL A O 1
ATOM 787 N N . SER A 1 107 ? 1.625 -6.238 -6.493 1.00 78.62 107 SER A N 1
ATOM 788 C CA . SER A 1 107 ? 2.063 -7.627 -6.256 1.00 78.62 107 SER A CA 1
ATOM 789 C C . SER A 1 107 ? 2.887 -8.184 -7.429 1.00 78.62 107 SER A C 1
ATOM 791 O O . SER A 1 107 ? 2.882 -7.610 -8.516 1.00 78.62 107 SER A O 1
ATOM 793 N N . ASP A 1 108 ? 3.581 -9.317 -7.263 1.00 72.69 108 ASP A N 1
ATOM 794 C CA . ASP A 1 108 ? 4.454 -9.882 -8.318 1.00 72.69 108 ASP A CA 1
ATOM 795 C C . ASP A 1 108 ? 3.697 -10.196 -9.622 1.00 72.69 108 ASP A C 1
ATOM 797 O O . ASP A 1 108 ? 4.270 -10.162 -10.709 1.00 72.69 108 ASP A O 1
ATOM 801 N N . ASN A 1 109 ? 2.390 -10.455 -9.513 1.00 74.94 109 ASN A N 1
ATOM 802 C CA . ASN A 1 109 ? 1.483 -10.696 -10.638 1.00 74.94 109 ASN A CA 1
ATOM 803 C C . ASN A 1 109 ? 0.576 -9.488 -10.952 1.00 74.94 109 ASN A C 1
ATOM 805 O O . ASN A 1 109 ? -0.249 -9.567 -11.863 1.00 74.94 109 ASN A O 1
ATOM 809 N N . GLY A 1 110 ? 0.704 -8.390 -10.204 1.00 78.56 110 GLY A N 1
ATOM 810 C CA . GLY A 1 110 ? -0.111 -7.185 -10.327 1.00 78.56 110 GLY A CA 1
ATOM 811 C C . GLY A 1 110 ? 0.199 -6.369 -11.583 1.00 78.56 110 GLY A C 1
ATOM 812 O O . GLY A 1 110 ? 1.265 -6.497 -12.191 1.00 78.56 110 GLY A O 1
ATOM 813 N N . THR A 1 111 ? -0.748 -5.516 -11.977 1.00 79.44 111 THR A N 1
ATOM 814 C CA . THR A 1 111 ? -0.682 -4.704 -13.202 1.00 79.44 111 THR A CA 1
ATOM 815 C C . THR A 1 111 ? 0.618 -3.907 -13.314 1.00 79.44 111 THR A C 1
ATOM 817 O O . THR A 1 111 ? 1.226 -3.903 -14.382 1.00 79.44 111 THR A O 1
ATOM 820 N N . VAL A 1 112 ? 1.086 -3.283 -12.226 1.00 76.00 112 VAL A N 1
ATOM 821 C CA . VAL A 1 112 ? 2.281 -2.420 -12.232 1.00 76.00 112 VAL A CA 1
ATOM 822 C C . VAL A 1 112 ? 3.561 -3.246 -12.409 1.00 76.00 112 VAL A C 1
ATOM 824 O O . VAL A 1 112 ? 4.420 -2.896 -13.220 1.00 76.00 112 VAL A O 1
ATOM 827 N N . SER A 1 113 ? 3.660 -4.393 -11.736 1.00 79.38 113 SER A N 1
ATOM 828 C CA . SER A 1 113 ? 4.800 -5.315 -11.858 1.00 79.38 113 SER A CA 1
ATOM 829 C C . SER A 1 113 ? 4.873 -5.956 -13.246 1.00 79.38 113 SER A C 1
ATOM 831 O O . SER A 1 113 ? 5.946 -6.024 -13.851 1.00 79.38 113 SER A O 1
ATOM 833 N N . GLN A 1 114 ? 3.724 -6.345 -13.814 1.00 85.31 114 GLN A N 1
ATOM 834 C CA . GLN A 1 114 ? 3.647 -6.790 -15.209 1.00 85.31 114 GLN A CA 1
ATOM 835 C C . GLN A 1 114 ? 4.073 -5.689 -16.190 1.00 85.31 114 GLN A C 1
ATOM 837 O O . GLN A 1 114 ? 4.696 -5.990 -17.209 1.00 85.31 114 GLN A O 1
ATOM 842 N N . LEU A 1 115 ? 3.741 -4.426 -15.907 1.00 82.00 115 LEU A N 1
ATOM 843 C CA . LEU A 1 115 ? 4.109 -3.272 -16.727 1.00 82.00 115 LEU A CA 1
ATOM 844 C C . LEU A 1 115 ? 5.637 -3.089 -16.740 1.00 82.00 115 LEU A C 1
ATOM 846 O O . LEU A 1 115 ? 6.234 -3.065 -17.817 1.00 82.00 115 LEU A O 1
ATOM 850 N N . GLY A 1 116 ? 6.286 -3.095 -15.570 1.00 82.50 116 GLY A N 1
ATOM 851 C CA . GLY A 1 116 ? 7.752 -3.067 -15.450 1.00 82.50 116 GLY A CA 1
ATOM 852 C C . GLY A 1 116 ? 8.433 -4.235 -16.176 1.00 82.50 116 GLY A C 1
ATOM 853 O O . GLY A 1 116 ? 9.344 -4.029 -16.981 1.00 82.50 116 GLY A O 1
ATOM 854 N N . ALA A 1 117 ? 7.931 -5.462 -15.998 1.00 87.06 117 ALA A N 1
ATOM 855 C CA . ALA A 1 117 ? 8.450 -6.644 -16.690 1.00 87.06 117 ALA A CA 1
ATOM 856 C C . ALA A 1 117 ? 8.324 -6.545 -18.227 1.00 87.06 117 ALA A C 1
ATOM 858 O O . ALA A 1 117 ? 9.273 -6.870 -18.949 1.00 87.06 117 ALA A O 1
ATOM 859 N N . LYS A 1 118 ? 7.188 -6.046 -18.742 1.00 86.56 118 LYS A N 1
ATOM 860 C CA . LYS A 1 118 ? 6.976 -5.782 -20.180 1.00 86.56 118 LYS A CA 1
ATOM 861 C C . LYS A 1 118 ? 7.933 -4.706 -20.705 1.00 86.56 118 LYS A C 1
ATOM 863 O O . LYS A 1 118 ? 8.513 -4.893 -21.776 1.00 86.56 118 LYS A O 1
ATOM 868 N N . ALA A 1 119 ? 8.143 -3.622 -19.954 1.00 83.31 119 ALA A N 1
ATOM 869 C CA . ALA A 1 119 ? 9.076 -2.554 -20.316 1.00 83.31 119 ALA A CA 1
ATOM 870 C C . ALA A 1 119 ? 10.518 -3.074 -20.437 1.00 83.31 119 ALA A C 1
ATOM 872 O O . ALA A 1 119 ? 11.171 -2.843 -21.457 1.00 83.31 119 ALA A O 1
ATOM 873 N N . LEU A 1 120 ? 10.984 -3.852 -19.453 1.00 87.81 120 LEU A N 1
ATOM 874 C CA . LEU A 1 120 ? 12.311 -4.477 -19.466 1.00 87.81 120 LEU A CA 1
ATOM 875 C C . LEU A 1 120 ? 12.480 -5.464 -20.625 1.00 87.81 120 LEU A C 1
ATOM 877 O O . LEU A 1 120 ? 13.504 -5.435 -21.312 1.00 87.81 120 LEU A O 1
ATOM 881 N N . ALA A 1 121 ? 11.481 -6.312 -20.882 1.00 90.00 121 ALA A N 1
ATOM 882 C CA . ALA A 1 121 ? 11.505 -7.245 -22.006 1.00 90.00 121 ALA A CA 1
ATOM 883 C C . ALA A 1 121 ? 11.581 -6.510 -23.358 1.00 90.00 121 ALA A C 1
ATOM 885 O O . ALA A 1 121 ? 12.398 -6.866 -24.211 1.00 90.00 121 ALA A O 1
ATOM 886 N N . HIS A 1 122 ? 10.792 -5.445 -23.536 1.00 88.25 122 HIS A N 1
ATOM 887 C CA . HIS A 1 122 ? 10.820 -4.615 -24.739 1.00 88.25 122 HIS A CA 1
ATOM 888 C C . HIS A 1 122 ? 12.163 -3.889 -24.911 1.00 88.25 122 HIS A C 1
ATOM 890 O O . HIS A 1 122 ? 12.744 -3.942 -25.995 1.00 88.25 122 HIS A O 1
ATOM 896 N N . ALA A 1 123 ? 12.697 -3.269 -23.854 1.00 87.25 123 ALA A N 1
ATOM 897 C CA . ALA A 1 123 ? 13.961 -2.534 -23.904 1.00 87.25 123 ALA A CA 1
ATOM 898 C C . ALA A 1 123 ? 15.160 -3.452 -24.208 1.00 87.25 123 ALA A C 1
ATOM 900 O O . ALA A 1 123 ? 15.952 -3.157 -25.106 1.00 87.25 123 ALA A O 1
ATOM 901 N N . ARG A 1 124 ? 15.246 -4.618 -23.550 1.00 92.31 124 ARG A N 1
ATOM 902 C CA . ARG A 1 124 ? 16.257 -5.653 -23.843 1.00 92.31 124 ARG A CA 1
ATOM 903 C C . ARG A 1 124 ? 16.112 -6.200 -25.272 1.00 92.31 124 ARG A C 1
ATOM 905 O O . ARG A 1 124 ? 17.114 -6.422 -25.951 1.00 92.31 124 ARG A O 1
ATOM 912 N N . GLY A 1 125 ? 14.879 -6.359 -25.763 1.00 92.75 125 GLY A N 1
ATOM 913 C CA . GLY A 1 125 ? 14.596 -6.738 -27.151 1.00 92.75 125 GLY A CA 1
ATOM 914 C C . GLY A 1 125 ? 15.050 -5.690 -28.175 1.00 92.75 125 GLY A C 1
ATOM 915 O O . GLY A 1 125 ? 15.648 -6.046 -29.191 1.00 92.75 125 GLY A O 1
ATOM 916 N N . LYS A 1 126 ? 14.824 -4.398 -27.900 1.00 91.69 126 LYS A N 1
ATOM 917 C CA . LYS A 1 126 ? 15.273 -3.277 -28.746 1.00 91.69 126 LYS A CA 1
ATOM 918 C C . LYS A 1 126 ? 16.792 -3.150 -28.780 1.00 91.69 126 LYS A C 1
ATOM 920 O O . LYS A 1 126 ? 17.339 -3.000 -29.869 1.00 91.69 126 LYS A O 1
ATOM 925 N N . LEU A 1 127 ? 17.459 -3.288 -27.633 1.00 91.88 127 LEU A N 1
ATOM 926 C CA . LEU A 1 127 ? 18.920 -3.317 -27.535 1.00 91.88 127 LEU A CA 1
ATOM 927 C C . LEU A 1 127 ? 19.499 -4.407 -28.452 1.00 91.88 127 LEU A C 1
ATOM 929 O O . LEU A 1 127 ? 20.246 -4.092 -29.376 1.00 91.88 127 LEU A O 1
ATOM 933 N N . LYS A 1 128 ? 19.053 -5.662 -28.295 1.00 93.38 128 LYS A N 1
ATOM 934 C CA . LYS A 1 128 ? 19.507 -6.791 -29.127 1.00 93.38 128 LYS A CA 1
ATOM 935 C C . LYS A 1 128 ? 19.190 -6.614 -30.619 1.00 93.38 128 LYS A C 1
ATOM 937 O O . LYS A 1 128 ? 19.969 -7.035 -31.473 1.00 93.38 128 LYS A O 1
ATOM 942 N N . ALA A 1 129 ? 18.057 -5.994 -30.953 1.00 92.56 129 ALA A N 1
ATOM 943 C CA . ALA A 1 129 ? 17.718 -5.686 -32.341 1.00 92.56 129 ALA A CA 1
ATOM 944 C C . ALA A 1 129 ? 18.697 -4.668 -32.955 1.00 92.56 129 ALA A C 1
ATOM 946 O O . ALA A 1 129 ? 19.136 -4.862 -34.084 1.00 92.56 129 ALA A O 1
ATOM 947 N N . ILE A 1 130 ? 19.080 -3.629 -32.206 1.00 92.75 130 ILE A N 1
ATOM 948 C CA . ILE A 1 130 ? 20.026 -2.593 -32.654 1.00 92.75 130 ILE A CA 1
ATOM 949 C C . ILE A 1 130 ? 21.453 -3.150 -32.753 1.00 92.75 130 ILE A C 1
ATOM 951 O O . ILE A 1 130 ? 22.157 -2.825 -33.708 1.00 92.75 130 ILE A O 1
ATOM 955 N N . GLU A 1 131 ? 21.867 -4.050 -31.854 1.00 91.00 131 GLU A N 1
ATOM 956 C CA . GLU A 1 131 ? 23.142 -4.782 -31.966 1.00 91.00 131 GLU A CA 1
ATOM 957 C C . GLU A 1 131 ? 23.261 -5.535 -33.302 1.00 91.00 131 GLU A C 1
ATOM 959 O O . GLU A 1 131 ? 24.318 -5.490 -33.935 1.00 91.00 131 GLU A O 1
ATOM 964 N N . GLY A 1 132 ? 22.172 -6.147 -33.780 1.00 91.31 132 GLY A N 1
ATOM 965 C CA . GLY A 1 132 ? 22.110 -6.813 -35.087 1.00 91.31 132 GLY A CA 1
ATOM 966 C C . GLY A 1 132 ? 21.856 -5.894 -36.293 1.00 91.31 132 GLY A C 1
ATOM 967 O O . GLY A 1 132 ? 22.056 -6.326 -37.426 1.00 91.31 132 GLY A O 1
ATOM 968 N N . ASP A 1 133 ? 21.423 -4.647 -36.088 1.00 90.00 133 ASP A N 1
ATOM 969 C CA . ASP A 1 133 ? 21.022 -3.752 -37.181 1.00 90.00 133 ASP A CA 1
ATOM 970 C C . ASP A 1 133 ? 22.233 -3.122 -37.892 1.00 90.00 133 ASP A C 1
ATOM 972 O O . ASP A 1 133 ? 23.181 -2.657 -37.251 1.00 90.00 133 ASP A O 1
ATOM 976 N N . ALA A 1 134 ? 22.183 -3.085 -39.223 1.00 89.44 134 ALA A N 1
ATOM 977 C CA . ALA A 1 134 ? 23.210 -2.521 -40.102 1.00 89.44 134 ALA A CA 1
ATOM 978 C C . ALA A 1 134 ? 22.783 -1.191 -40.763 1.00 89.44 134 ALA A C 1
ATOM 980 O O . ALA A 1 134 ? 23.518 -0.653 -41.587 1.00 89.44 134 ALA A O 1
ATOM 981 N N . ARG A 1 135 ? 21.594 -0.663 -40.435 1.00 94.00 135 ARG A N 1
ATOM 982 C CA . ARG A 1 135 ? 21.042 0.576 -41.022 1.00 94.00 135 ARG A CA 1
ATOM 983 C C . ARG A 1 135 ? 21.552 1.867 -40.371 1.00 94.00 135 ARG A C 1
ATOM 985 O O . ARG A 1 135 ? 21.360 2.936 -40.941 1.00 94.00 135 ARG A O 1
ATOM 992 N N . PHE A 1 136 ? 22.168 1.774 -39.194 1.00 93.31 136 PHE A N 1
ATOM 993 C CA . PHE A 1 136 ? 22.707 2.906 -38.433 1.00 93.31 136 PHE A CA 1
ATOM 994 C C . PHE A 1 136 ? 24.221 3.029 -38.638 1.00 93.31 136 PHE A C 1
ATOM 996 O O . PHE A 1 136 ? 24.906 2.010 -38.769 1.00 93.31 136 PHE A O 1
ATOM 1003 N N . LYS A 1 137 ? 24.763 4.254 -38.606 1.00 95.69 137 LYS A N 1
ATOM 1004 C CA . LYS A 1 137 ? 26.222 4.449 -38.521 1.00 95.69 137 LYS A CA 1
ATOM 1005 C C . LYS A 1 137 ? 26.760 3.939 -37.170 1.00 95.69 137 LYS A C 1
ATOM 1007 O O . LYS A 1 137 ? 25.980 3.857 -36.217 1.00 95.69 137 LYS A O 1
ATOM 1012 N N . PRO A 1 138 ? 28.064 3.622 -37.042 1.00 93.94 138 PRO A N 1
ATOM 1013 C CA . PRO A 1 138 ? 28.644 3.143 -35.784 1.00 93.94 138 PRO A CA 1
ATOM 1014 C C . PRO A 1 138 ? 28.360 4.057 -34.584 1.00 93.94 138 PRO A C 1
ATOM 1016 O O . PRO A 1 138 ? 27.976 3.569 -33.526 1.00 93.94 138 PRO A O 1
ATOM 1019 N N . GLU A 1 139 ? 28.458 5.372 -34.771 1.00 93.50 139 GLU A N 1
ATOM 1020 C CA . GLU A 1 139 ? 28.298 6.388 -33.725 1.00 93.50 139 GLU A CA 1
ATOM 1021 C C . GLU A 1 139 ? 26.823 6.544 -33.314 1.00 93.50 139 GLU A C 1
ATOM 1023 O O . GLU A 1 139 ? 26.488 6.642 -32.135 1.00 93.50 139 GLU A O 1
ATOM 1028 N N . GLU A 1 140 ? 25.918 6.506 -34.299 1.00 92.25 140 GLU A N 1
ATOM 1029 C CA . GLU A 1 140 ? 24.463 6.513 -34.090 1.00 92.25 140 GLU A CA 1
ATOM 1030 C C . GLU A 1 140 ? 24.011 5.251 -33.342 1.00 92.25 140 GLU A C 1
ATOM 1032 O O . GLU A 1 140 ? 23.168 5.310 -32.445 1.00 92.25 140 GLU A O 1
ATOM 1037 N N . LYS A 1 141 ? 24.602 4.105 -33.696 1.00 94.81 141 LYS A N 1
ATOM 1038 C CA . LYS A 1 141 ? 24.355 2.802 -33.081 1.00 94.81 141 LYS A CA 1
ATOM 1039 C C . LYS A 1 141 ? 24.864 2.747 -31.644 1.00 94.81 141 LYS A C 1
ATOM 1041 O O . LYS A 1 141 ? 24.125 2.294 -30.776 1.00 94.81 141 LYS A O 1
ATOM 1046 N N . GLU A 1 142 ? 26.077 3.226 -31.380 1.00 94.12 142 GLU A N 1
ATOM 1047 C CA . GLU A 1 142 ? 26.651 3.301 -30.032 1.00 94.12 142 GLU A CA 1
ATOM 1048 C C . GLU A 1 142 ? 25.805 4.198 -29.116 1.00 94.12 142 GLU A C 1
ATOM 1050 O O . GLU A 1 142 ? 25.365 3.744 -28.058 1.00 94.12 142 GLU A O 1
ATOM 1055 N N . PHE A 1 143 ? 25.447 5.404 -29.576 1.00 94.69 143 PHE A N 1
ATOM 1056 C CA . PHE A 1 143 ? 24.545 6.298 -28.846 1.00 94.69 143 PHE A CA 1
ATOM 1057 C C . PHE A 1 143 ? 23.195 5.637 -28.526 1.00 94.69 143 PHE A C 1
ATOM 1059 O O . PHE A 1 143 ? 22.733 5.696 -27.385 1.00 94.69 143 PHE A O 1
ATOM 1066 N N . LEU A 1 144 ? 22.562 4.982 -29.509 1.00 93.31 144 LEU A N 1
ATOM 1067 C CA . LEU A 1 144 ? 21.294 4.279 -29.301 1.00 93.31 144 LEU A CA 1
ATOM 1068 C C . LEU A 1 144 ? 21.429 3.137 -28.286 1.00 93.31 144 LEU A C 1
ATOM 1070 O O . LEU A 1 144 ? 20.566 3.002 -27.418 1.00 93.31 144 LEU A O 1
ATOM 1074 N N . LEU A 1 145 ? 22.491 2.329 -28.367 1.00 94.56 145 LEU A N 1
ATOM 1075 C CA . LEU A 1 145 ? 22.734 1.243 -27.416 1.00 94.56 145 LEU A CA 1
ATOM 1076 C C . LEU A 1 145 ? 22.890 1.774 -25.989 1.00 94.56 145 LEU A C 1
ATOM 1078 O O . LEU A 1 145 ? 22.299 1.198 -25.078 1.00 94.56 145 LEU A O 1
ATOM 1082 N N . ASP A 1 146 ? 23.588 2.891 -25.790 1.00 95.88 146 ASP A N 1
ATOM 1083 C CA . ASP A 1 146 ? 23.734 3.506 -24.468 1.00 95.88 146 ASP A CA 1
ATOM 1084 C C . ASP A 1 146 ? 22.434 4.124 -23.937 1.00 95.88 146 ASP A C 1
ATOM 1086 O O . ASP A 1 146 ? 22.147 3.979 -22.746 1.00 95.88 146 ASP A O 1
ATOM 1090 N N . GLN A 1 147 ? 21.582 4.708 -24.791 1.00 95.19 147 GLN A N 1
ATOM 1091 C CA . GLN A 1 147 ? 20.234 5.115 -24.365 1.00 95.19 147 GLN A CA 1
ATOM 1092 C C . GLN A 1 147 ? 19.387 3.907 -23.923 1.00 95.19 147 GLN A C 1
ATOM 1094 O O . GLN A 1 147 ? 18.723 3.974 -22.887 1.00 95.19 147 GLN A O 1
ATOM 1099 N N . TRP A 1 148 ? 19.429 2.783 -24.651 1.00 92.31 148 TRP A N 1
ATOM 1100 C CA . TRP A 1 148 ? 18.690 1.573 -24.261 1.00 92.31 148 TRP A CA 1
ATOM 1101 C C . TRP A 1 148 ? 19.263 0.900 -23.008 1.00 92.31 148 TRP A C 1
ATOM 1103 O O . TRP A 1 148 ? 18.483 0.475 -22.159 1.00 92.31 148 TRP A O 1
ATOM 1113 N N . ARG A 1 149 ? 20.593 0.849 -22.841 1.00 95.88 149 ARG A N 1
ATOM 1114 C CA . ARG A 1 149 ? 21.254 0.379 -21.606 1.00 95.88 149 ARG A CA 1
ATOM 1115 C C . ARG A 1 149 ? 20.812 1.211 -20.406 1.00 95.88 149 ARG A C 1
ATOM 1117 O O . ARG A 1 149 ? 20.354 0.650 -19.416 1.00 95.88 149 ARG A O 1
ATOM 1124 N N . ARG A 1 150 ? 20.875 2.541 -20.528 1.00 93.00 150 ARG A N 1
ATOM 1125 C CA . ARG A 1 150 ? 20.433 3.472 -19.486 1.00 93.00 150 ARG A CA 1
ATOM 1126 C C . ARG A 1 150 ? 18.961 3.265 -19.125 1.00 93.00 150 ARG A C 1
ATOM 1128 O O . ARG A 1 150 ? 18.651 3.152 -17.944 1.00 93.00 150 ARG A O 1
ATOM 1135 N N . LEU A 1 151 ? 18.077 3.168 -20.120 1.00 87.19 151 LEU A N 1
ATOM 1136 C CA . LEU A 1 151 ? 16.646 2.950 -19.893 1.00 87.19 151 LEU A CA 1
ATOM 1137 C C . LEU A 1 151 ? 16.367 1.610 -19.191 1.00 87.19 151 LEU A C 1
ATOM 1139 O O . LEU A 1 151 ? 15.482 1.549 -18.340 1.00 87.19 151 LEU A O 1
ATOM 1143 N N . ILE A 1 152 ? 17.126 0.553 -19.506 1.00 89.69 152 ILE A N 1
ATOM 1144 C CA . ILE A 1 152 ? 17.053 -0.728 -18.787 1.00 89.69 152 ILE A CA 1
ATOM 1145 C C . ILE A 1 152 ? 17.424 -0.517 -17.315 1.00 89.69 152 ILE A C 1
ATOM 1147 O O . ILE A 1 152 ? 16.602 -0.823 -16.460 1.00 89.69 152 ILE A O 1
ATOM 1151 N N . THR A 1 153 ? 18.579 0.084 -17.010 1.00 92.75 153 THR A N 1
ATOM 1152 C CA . THR A 1 153 ? 19.019 0.325 -15.622 1.00 92.75 153 THR A CA 1
ATOM 1153 C C . THR A 1 153 ? 18.058 1.226 -14.834 1.00 92.75 153 THR A C 1
ATOM 1155 O O . THR A 1 153 ? 17.778 0.954 -13.668 1.00 92.75 153 THR A O 1
ATOM 1158 N N . GLU A 1 154 ? 17.509 2.275 -15.452 1.00 84.56 154 GLU A N 1
ATOM 1159 C CA . GLU A 1 154 ? 16.506 3.145 -14.818 1.00 84.56 154 GLU A CA 1
ATOM 1160 C C . GLU A 1 154 ? 15.180 2.401 -14.556 1.00 84.56 154 GLU A C 1
ATOM 1162 O O . GLU A 1 154 ? 14.548 2.627 -13.525 1.00 84.56 154 GLU A O 1
ATOM 1167 N N . THR A 1 155 ? 14.787 1.465 -15.428 1.00 83.19 155 THR A N 1
ATOM 1168 C CA . THR A 1 155 ? 13.576 0.639 -15.253 1.00 83.19 155 THR A CA 1
ATOM 1169 C C . THR A 1 155 ? 13.781 -0.494 -14.237 1.00 83.19 155 THR A C 1
ATOM 1171 O O . THR A 1 155 ? 12.875 -0.792 -13.460 1.00 83.19 155 THR A O 1
ATOM 1174 N N . GLU A 1 156 ? 14.966 -1.112 -14.201 1.00 87.94 156 GLU A N 1
ATOM 1175 C CA . GLU A 1 156 ? 15.353 -2.110 -13.191 1.00 87.94 156 GLU A CA 1
ATOM 1176 C C . GLU A 1 156 ? 15.303 -1.474 -11.801 1.00 87.94 156 GLU A C 1
ATOM 1178 O O . GLU A 1 156 ? 14.561 -1.944 -10.940 1.00 87.94 156 GLU A O 1
ATOM 1183 N N . ARG A 1 157 ? 15.956 -0.317 -11.634 1.00 85.44 157 ARG A N 1
ATOM 1184 C CA . ARG A 1 157 ? 15.902 0.463 -10.396 1.00 85.44 157 ARG A CA 1
ATOM 1185 C C . ARG A 1 157 ? 14.477 0.861 -10.004 1.00 85.44 157 ARG A C 1
ATOM 1187 O O . ARG A 1 157 ? 14.103 0.681 -8.853 1.00 85.44 157 ARG A O 1
ATOM 1194 N N . ALA A 1 158 ? 13.664 1.358 -10.938 1.00 78.44 158 ALA A N 1
ATOM 1195 C CA . ALA A 1 158 ? 12.272 1.708 -10.640 1.00 78.44 158 ALA A CA 1
ATOM 1196 C C . ALA A 1 158 ? 11.435 0.493 -10.185 1.00 78.44 158 ALA A C 1
ATOM 1198 O O . ALA A 1 158 ? 10.477 0.656 -9.431 1.00 78.44 158 ALA A O 1
ATOM 1199 N N . THR A 1 159 ? 11.809 -0.720 -10.607 1.00 79.56 159 THR A N 1
ATOM 1200 C CA . THR A 1 159 ? 11.191 -1.974 -10.149 1.00 79.56 159 THR A CA 1
ATOM 1201 C C . THR A 1 159 ? 11.668 -2.354 -8.738 1.00 79.56 159 THR A C 1
ATOM 1203 O O . THR A 1 159 ? 10.864 -2.809 -7.929 1.00 79.56 159 THR A O 1
ATOM 1206 N N . GLU A 1 160 ? 12.941 -2.116 -8.403 1.00 83.75 160 GLU A N 1
ATOM 1207 C CA . GLU A 1 160 ? 13.483 -2.295 -7.043 1.00 83.75 160 GLU A CA 1
ATOM 1208 C C . GLU A 1 160 ? 12.899 -1.284 -6.039 1.00 83.75 160 GLU A C 1
ATOM 1210 O O . GLU A 1 160 ? 12.485 -1.672 -4.945 1.00 83.75 160 GLU A O 1
ATOM 1215 N N . ASP A 1 161 ? 12.798 -0.006 -6.421 1.00 78.56 161 ASP A N 1
ATOM 1216 C CA . ASP A 1 161 ? 12.195 1.059 -5.607 1.00 78.56 161 ASP A CA 1
ATOM 1217 C C . ASP A 1 161 ? 10.700 0.752 -5.328 1.00 78.56 161 ASP A C 1
ATOM 1219 O O . ASP A 1 161 ? 10.228 0.887 -4.194 1.00 78.56 161 ASP A O 1
ATOM 1223 N N . LEU A 1 162 ? 9.964 0.249 -6.332 1.00 76.12 162 LEU A N 1
ATOM 1224 C CA . LEU A 1 162 ? 8.576 -0.223 -6.198 1.00 76.12 162 LEU A CA 1
ATOM 1225 C C . LEU A 1 162 ? 8.457 -1.423 -5.236 1.00 76.12 162 LEU A C 1
ATOM 1227 O O . LEU A 1 162 ? 7.544 -1.478 -4.409 1.00 76.12 162 LEU A O 1
ATOM 1231 N N . GLU A 1 163 ? 9.396 -2.364 -5.312 1.00 79.44 163 GLU A N 1
ATOM 1232 C CA . GLU A 1 163 ? 9.467 -3.549 -4.452 1.00 79.44 163 GLU A CA 1
ATOM 1233 C C . GLU A 1 163 ? 9.868 -3.222 -2.996 1.00 79.44 163 GLU A C 1
ATOM 1235 O O . GLU A 1 163 ? 9.514 -3.964 -2.073 1.00 79.44 163 GLU A O 1
ATOM 1240 N N . SER A 1 164 ? 10.570 -2.107 -2.756 1.00 77.69 164 SER A N 1
ATOM 1241 C CA . SER A 1 164 ? 10.766 -1.555 -1.405 1.00 77.69 164 SER A CA 1
ATOM 1242 C C . SER A 1 164 ? 9.470 -0.947 -0.873 1.00 77.69 164 SER A C 1
ATOM 1244 O O . SER A 1 164 ? 8.992 -1.348 0.190 1.00 77.69 164 SER A O 1
ATOM 1246 N N . ALA A 1 165 ? 8.835 -0.065 -1.654 1.00 75.12 165 ALA A N 1
ATOM 1247 C CA . ALA A 1 165 ? 7.572 0.572 -1.279 1.00 75.12 165 ALA A CA 1
ATOM 1248 C C . ALA A 1 165 ? 6.472 -0.458 -0.955 1.00 75.12 165 ALA A C 1
ATOM 1250 O O . ALA A 1 165 ? 5.722 -0.286 0.007 1.00 75.12 165 ALA A O 1
ATOM 1251 N N . ARG A 1 166 ? 6.411 -1.575 -1.694 1.00 76.38 166 ARG A N 1
ATOM 1252 C CA . ARG A 1 166 ? 5.487 -2.688 -1.418 1.00 76.38 166 ARG A CA 1
ATOM 1253 C C . ARG A 1 166 ? 5.667 -3.287 -0.021 1.00 76.38 166 ARG A C 1
ATOM 1255 O O . ARG A 1 166 ? 4.678 -3.571 0.653 1.00 76.38 166 ARG A O 1
ATOM 1262 N N . LYS A 1 167 ? 6.914 -3.474 0.423 1.00 81.44 167 LYS A N 1
ATOM 1263 C CA . LYS A 1 167 ? 7.233 -4.004 1.760 1.00 81.44 167 LYS A CA 1
ATOM 1264 C C . LYS A 1 167 ? 6.854 -3.007 2.848 1.00 81.44 167 LYS A C 1
ATOM 1266 O O . LYS A 1 167 ? 6.200 -3.388 3.813 1.00 81.44 167 LYS A O 1
ATOM 1271 N N . GLU A 1 168 ? 7.170 -1.731 2.642 1.00 76.75 168 GLU A N 1
ATOM 1272 C CA . GLU A 1 168 ? 6.793 -0.651 3.558 1.00 76.75 168 GLU A CA 1
ATOM 1273 C C . GLU A 1 168 ? 5.265 -0.554 3.724 1.00 76.75 168 GLU A C 1
ATOM 1275 O O . GLU A 1 168 ? 4.774 -0.490 4.852 1.00 76.75 168 GLU A O 1
ATOM 1280 N N . PHE A 1 169 ? 4.488 -0.648 2.637 1.00 73.19 169 PHE A N 1
ATOM 1281 C CA . PHE A 1 169 ? 3.021 -0.703 2.712 1.00 73.19 169 PHE A CA 1
ATOM 1282 C C . PHE A 1 169 ? 2.494 -1.958 3.431 1.00 73.19 169 PHE A C 1
ATOM 1284 O O . PHE A 1 169 ? 1.517 -1.859 4.176 1.00 73.19 169 PHE A O 1
ATOM 1291 N N . ALA A 1 170 ? 3.132 -3.122 3.267 1.00 78.19 170 ALA A N 1
ATOM 1292 C CA . ALA A 1 170 ? 2.748 -4.345 3.976 1.00 78.19 170 ALA A CA 1
ATOM 1293 C C . ALA A 1 170 ? 3.015 -4.257 5.495 1.00 78.19 170 ALA A C 1
ATOM 1295 O O . ALA A 1 170 ? 2.152 -4.625 6.297 1.00 78.19 170 ALA A O 1
ATOM 1296 N N . ASP A 1 171 ? 4.161 -3.705 5.907 1.00 76.88 171 ASP A N 1
ATOM 1297 C CA . ASP A 1 171 ? 4.478 -3.461 7.321 1.00 76.88 171 ASP A CA 1
ATOM 1298 C C . ASP A 1 171 ? 3.578 -2.372 7.939 1.00 76.88 171 ASP A C 1
ATOM 1300 O O . ASP A 1 171 ? 3.185 -2.467 9.109 1.00 76.88 171 ASP A O 1
ATOM 1304 N N . LEU A 1 172 ? 3.175 -1.365 7.154 1.00 72.94 172 LEU A N 1
ATOM 1305 C CA . LEU A 1 172 ? 2.181 -0.368 7.563 1.00 72.94 172 LEU A CA 1
ATOM 1306 C C . LEU A 1 172 ? 0.783 -0.981 7.738 1.00 72.94 172 LEU A C 1
ATOM 1308 O O . LEU A 1 172 ? 0.142 -0.693 8.750 1.00 72.94 172 LEU A O 1
ATOM 1312 N N . LEU A 1 173 ? 0.329 -1.866 6.839 1.00 76.00 173 LEU A N 1
ATOM 1313 C CA . LEU A 1 173 ? -0.926 -2.609 7.023 1.00 76.00 173 LEU A CA 1
ATOM 1314 C C . LEU A 1 173 ? -0.895 -3.477 8.281 1.00 76.00 173 LEU A C 1
ATOM 1316 O O . LEU A 1 173 ? -1.829 -3.431 9.079 1.00 76.00 173 LEU A O 1
ATOM 1320 N N . ARG A 1 174 ? 0.199 -4.211 8.512 1.00 78.19 174 ARG A N 1
ATOM 1321 C CA . ARG A 1 174 ? 0.383 -4.989 9.745 1.00 78.19 174 ARG A CA 1
ATOM 1322 C C . ARG A 1 174 ? 0.326 -4.099 10.990 1.00 78.19 174 ARG A C 1
ATOM 1324 O O . ARG A 1 174 ? -0.275 -4.472 11.993 1.00 78.19 174 ARG A O 1
ATOM 1331 N N . THR A 1 175 ? 0.908 -2.902 10.914 1.00 75.75 175 THR A N 1
ATOM 1332 C CA . THR A 1 175 ? 0.862 -1.904 11.994 1.00 75.75 175 THR A CA 1
ATOM 1333 C C . THR A 1 175 ? -0.545 -1.338 12.216 1.00 75.75 175 THR A C 1
ATOM 1335 O O . THR A 1 175 ? -0.885 -1.018 13.355 1.00 75.75 175 THR A O 1
ATOM 1338 N N . LEU A 1 176 ? -1.364 -1.205 11.167 1.00 73.06 176 LEU A N 1
ATOM 1339 C CA . LEU A 1 176 ? -2.777 -0.827 11.281 1.00 73.06 176 LEU A CA 1
ATOM 1340 C C . LEU A 1 176 ? -3.599 -1.947 11.927 1.00 73.06 176 LEU A C 1
ATOM 1342 O O . LEU A 1 176 ? -4.318 -1.666 12.879 1.00 73.06 176 LEU A O 1
ATOM 1346 N N . GLN A 1 177 ? -3.411 -3.203 11.516 1.00 76.19 177 GLN A N 1
ATOM 1347 C CA . GLN A 1 177 ? -4.087 -4.356 12.122 1.00 76.19 177 GLN A CA 1
ATOM 1348 C C . GLN A 1 177 ? -3.809 -4.456 13.634 1.00 76.19 177 GLN A C 1
ATOM 1350 O O . GLN A 1 177 ? -4.735 -4.519 14.431 1.00 76.19 177 GLN A O 1
ATOM 1355 N N . THR A 1 178 ? -2.549 -4.325 14.069 1.00 75.88 178 THR A N 1
ATOM 1356 C CA . THR A 1 178 ? -2.208 -4.322 15.511 1.00 75.88 178 THR A CA 1
ATOM 1357 C C . THR A 1 178 ? -2.771 -3.109 16.281 1.00 75.88 178 THR A C 1
ATOM 1359 O O . THR A 1 178 ? -2.772 -3.093 17.512 1.00 75.88 178 THR A O 1
ATOM 1362 N 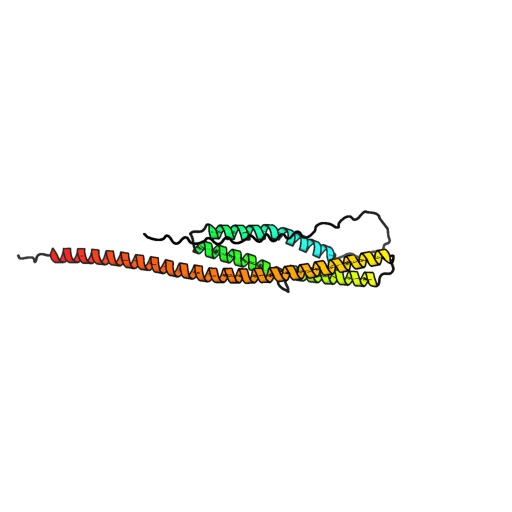N . ARG A 1 179 ? -3.250 -2.067 15.587 1.00 72.38 179 ARG A N 1
ATOM 1363 C CA . ARG A 1 179 ? -3.979 -0.936 16.190 1.00 72.38 179 ARG A CA 1
ATOM 1364 C C . ARG A 1 179 ? -5.488 -1.167 16.217 1.00 72.38 179 ARG A C 1
ATOM 1366 O O . ARG A 1 179 ? -6.119 -0.722 17.167 1.00 72.38 179 ARG A O 1
ATOM 1373 N N . GLU A 1 180 ? -6.026 -1.863 15.221 1.00 70.69 180 GLU A N 1
ATOM 1374 C CA . GLU A 1 180 ? -7.397 -2.386 15.175 1.00 70.69 180 GLU A CA 1
ATOM 1375 C C . GLU A 1 180 ? -7.646 -3.276 16.406 1.00 70.69 180 GLU A C 1
ATOM 1377 O O . GLU A 1 180 ? -8.483 -2.935 17.236 1.00 70.69 180 GLU A O 1
ATOM 1382 N N . ASP A 1 181 ? -6.780 -4.275 16.638 1.00 72.81 181 ASP A N 1
ATOM 1383 C CA . ASP A 1 181 ? -6.802 -5.153 17.825 1.00 72.81 181 ASP A CA 1
ATOM 1384 C C . ASP A 1 181 ? -6.876 -4.361 19.156 1.00 72.81 181 ASP A C 1
ATOM 1386 O O . ASP A 1 181 ? -7.592 -4.721 20.091 1.00 72.81 181 ASP A O 1
ATOM 1390 N N . PHE A 1 182 ? -6.139 -3.247 19.253 1.00 68.19 182 PHE A N 1
ATOM 1391 C CA . PHE A 1 182 ? -6.112 -2.390 20.444 1.00 68.19 182 PHE A CA 1
ATOM 1392 C C . PHE A 1 182 ? -7.371 -1.517 20.592 1.00 68.19 182 PHE A C 1
ATOM 1394 O O . PHE A 1 182 ? -7.808 -1.244 21.712 1.00 68.19 182 PHE A O 1
ATOM 1401 N N . ILE A 1 183 ? -7.967 -1.078 19.482 1.00 70.50 183 ILE A N 1
ATOM 1402 C CA . ILE A 1 183 ? -9.228 -0.326 19.466 1.00 70.50 183 ILE A CA 1
ATOM 1403 C C . ILE A 1 183 ? -10.390 -1.231 19.911 1.00 70.50 183 ILE A C 1
ATOM 1405 O O . ILE A 1 183 ? -11.236 -0.800 20.703 1.00 70.50 183 ILE A O 1
ATOM 1409 N N . ASP A 1 184 ? -10.384 -2.494 19.492 1.00 74.94 184 ASP A N 1
ATOM 1410 C CA . ASP A 1 184 ? -11.356 -3.512 19.894 1.00 74.94 184 ASP A CA 1
ATOM 1411 C C . ASP A 1 184 ? -11.290 -3.813 21.401 1.00 74.94 184 ASP A C 1
ATOM 1413 O O . ASP A 1 184 ? -12.321 -3.827 22.083 1.00 74.94 184 ASP A O 1
ATOM 1417 N N . GLU A 1 185 ? -10.088 -3.964 21.963 1.00 75.12 185 GLU A N 1
ATOM 1418 C CA . GLU A 1 185 ? -9.884 -4.088 23.415 1.00 75.12 185 GLU A CA 1
ATOM 1419 C C . GLU A 1 185 ? -10.359 -2.839 24.184 1.00 75.12 185 GLU A C 1
ATOM 1421 O O . GLU A 1 185 ? -11.053 -2.958 25.200 1.00 75.12 185 GLU A O 1
ATOM 1426 N N . LEU A 1 186 ? -10.092 -1.624 23.683 1.00 67.75 186 LEU A N 1
ATOM 1427 C CA . LEU A 1 186 ? -10.631 -0.395 24.284 1.00 67.75 186 LEU A CA 1
ATOM 1428 C C . LEU A 1 186 ? -12.170 -0.363 24.271 1.00 67.75 186 LEU A C 1
ATOM 1430 O O . LEU A 1 186 ? -12.780 0.110 25.236 1.00 67.75 186 LEU A O 1
ATOM 1434 N N . MET A 1 187 ? -12.814 -0.898 23.230 1.00 73.06 187 MET A N 1
ATOM 1435 C CA . MET A 1 187 ? -14.276 -1.008 23.164 1.00 73.06 187 MET A CA 1
ATOM 1436 C C . MET A 1 187 ? -14.843 -2.062 24.114 1.00 73.06 187 MET A C 1
ATOM 1438 O O . MET A 1 187 ? -15.885 -1.822 24.731 1.00 73.06 187 MET A O 1
ATOM 1442 N N . GLN A 1 188 ? -14.156 -3.188 24.308 1.00 74.81 188 GLN A N 1
ATOM 1443 C CA . GLN A 1 188 ? -14.517 -4.164 25.341 1.00 74.81 188 GLN A CA 1
ATOM 1444 C C . GLN A 1 188 ? -14.427 -3.544 26.746 1.00 74.81 188 GLN A C 1
ATOM 1446 O O . GLN A 1 188 ? -15.384 -3.634 27.522 1.00 74.81 188 GLN A O 1
ATOM 1451 N N . VAL A 1 189 ? -13.339 -2.825 27.051 1.00 69.00 189 VAL A N 1
ATOM 1452 C CA . VAL A 1 189 ? -13.164 -2.097 28.323 1.00 69.00 189 VAL A CA 1
ATOM 1453 C C . VAL A 1 189 ? -14.251 -1.034 28.520 1.00 69.00 189 VAL A C 1
ATOM 1455 O O . VAL A 1 189 ? -14.808 -0.918 29.616 1.00 69.00 189 VAL A O 1
ATOM 1458 N N . ARG A 1 190 ? -14.613 -0.287 27.468 1.00 71.56 190 ARG A N 1
ATOM 1459 C CA . ARG A 1 190 ? -15.700 0.699 27.522 1.00 71.56 190 ARG A CA 1
ATOM 1460 C C . ARG A 1 190 ? -17.047 0.046 27.843 1.00 71.56 190 ARG A C 1
ATOM 1462 O O . ARG A 1 190 ? -17.700 0.468 28.798 1.00 71.56 190 ARG A O 1
ATOM 1469 N N . ARG A 1 191 ? -17.430 -1.005 27.109 1.00 73.50 191 ARG A N 1
ATOM 1470 C CA . ARG A 1 191 ? -18.688 -1.747 27.326 1.00 73.50 191 ARG A CA 1
ATOM 1471 C C . ARG A 1 191 ? -18.747 -2.357 28.736 1.00 73.50 191 ARG A C 1
ATOM 1473 O O . ARG A 1 191 ? -19.791 -2.306 29.384 1.00 73.50 191 ARG A O 1
ATOM 1480 N N . ALA A 1 192 ? -17.622 -2.849 29.261 1.00 69.94 192 ALA A N 1
ATOM 1481 C CA . ALA A 1 192 ? -17.519 -3.326 30.643 1.00 69.94 192 ALA A CA 1
ATOM 1482 C C . ALA A 1 192 ? -17.692 -2.199 31.686 1.00 69.94 192 ALA A C 1
ATOM 1484 O O . ALA A 1 192 ? -18.336 -2.406 32.716 1.00 69.94 192 ALA A O 1
ATOM 1485 N N . SER A 1 193 ? -17.169 -0.998 31.419 1.00 74.12 193 SER A N 1
ATOM 1486 C CA . SER A 1 193 ? -17.359 0.185 32.273 1.00 74.12 193 SER A CA 1
ATOM 1487 C C . SER A 1 193 ? -18.822 0.651 32.300 1.00 7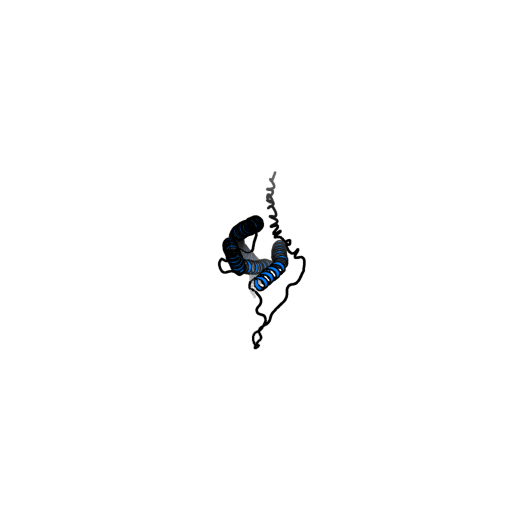4.12 193 SER A C 1
ATOM 1489 O O . SER A 1 193 ? -19.375 0.908 33.371 1.00 74.12 193 SER A O 1
ATOM 1491 N N . GLU A 1 194 ? -19.480 0.682 31.138 1.00 73.94 194 GLU A N 1
ATOM 1492 C CA . GLU A 1 194 ? -20.902 1.021 31.003 1.00 73.94 194 GLU A CA 1
ATOM 1493 C C . GLU A 1 194 ? -21.788 -0.013 31.734 1.00 73.94 194 GLU A C 1
ATOM 1495 O O . GLU A 1 194 ? -22.665 0.365 32.516 1.00 73.94 194 GLU A O 1
ATOM 1500 N N . ALA A 1 195 ? -21.487 -1.313 31.615 1.00 67.06 195 ALA A N 1
ATOM 1501 C CA . ALA A 1 195 ? -22.154 -2.366 32.387 1.00 67.06 195 ALA A CA 1
ATOM 1502 C C . ALA A 1 195 ? -21.938 -2.225 33.911 1.00 67.06 195 ALA A C 1
ATOM 1504 O O . ALA A 1 195 ? -22.883 -2.369 34.690 1.00 67.06 195 ALA A O 1
ATOM 1505 N N . LEU A 1 196 ? -20.722 -1.882 34.358 1.00 74.81 196 LEU A N 1
ATOM 1506 C CA . LEU A 1 196 ? -20.436 -1.589 35.769 1.00 74.81 196 LEU A CA 1
ATOM 1507 C C . LEU A 1 196 ? -21.208 -0.368 36.286 1.00 74.81 196 LEU A C 1
ATOM 1509 O O . LEU A 1 196 ? -21.561 -0.335 37.467 1.00 74.81 196 LEU A O 1
ATOM 1513 N N . GLN A 1 197 ? -21.484 0.626 35.439 1.00 81.12 197 GLN A N 1
ATOM 1514 C CA . GLN A 1 197 ? -22.321 1.766 35.806 1.00 81.12 197 GLN A CA 1
ATOM 1515 C C . GLN A 1 197 ? -23.787 1.345 35.989 1.00 81.12 197 GLN A C 1
ATOM 1517 O O . GLN A 1 197 ? -24.344 1.599 37.056 1.00 81.12 197 GLN A O 1
ATOM 1522 N N . VAL A 1 198 ? -24.361 0.588 35.047 1.00 80.12 198 VAL A N 1
ATOM 1523 C CA . VAL A 1 198 ? -25.721 0.024 35.177 1.00 80.12 198 VAL A CA 1
ATOM 1524 C C . VAL A 1 198 ? -25.863 -0.825 36.449 1.00 80.12 198 VAL A C 1
ATOM 1526 O O . VAL A 1 198 ? -26.831 -0.669 37.191 1.00 80.12 198 VAL A O 1
ATOM 1529 N N . ILE A 1 199 ? -24.870 -1.664 36.773 1.00 69.81 199 ILE A N 1
ATOM 1530 C CA . ILE A 1 199 ? -24.859 -2.464 38.013 1.00 69.81 199 ILE A CA 1
ATOM 1531 C C . ILE A 1 199 ? -24.842 -1.571 39.266 1.00 69.81 199 ILE A C 1
ATOM 1533 O O . ILE A 1 199 ? -25.526 -1.873 40.249 1.00 69.81 199 ILE A O 1
ATOM 1537 N N . ARG A 1 200 ? -24.084 -0.465 39.261 1.00 83.31 200 ARG A N 1
ATOM 1538 C CA . ARG A 1 200 ? -24.035 0.491 40.384 1.00 83.31 200 ARG A CA 1
ATOM 1539 C C . ARG A 1 200 ? -25.361 1.223 40.571 1.00 83.31 200 ARG A C 1
ATOM 1541 O O . ARG A 1 200 ? -25.776 1.399 41.716 1.00 83.31 200 ARG A O 1
ATOM 1548 N N . ASP A 1 201 ? -26.016 1.615 39.485 1.00 76.38 201 ASP A N 1
ATOM 1549 C CA . ASP A 1 201 ? -27.288 2.335 39.537 1.00 76.38 201 ASP A CA 1
ATOM 1550 C C . ASP A 1 201 ? -28.441 1.412 39.956 1.00 76.38 201 ASP A C 1
ATOM 1552 O O . ASP A 1 201 ? -29.134 1.721 40.925 1.00 76.38 201 ASP A O 1
ATOM 1556 N N . LEU A 1 202 ? -28.520 0.193 39.412 1.00 74.44 202 LEU A N 1
ATOM 1557 C CA . LEU A 1 202 ? -29.432 -0.847 39.907 1.00 74.44 202 LEU A CA 1
ATOM 1558 C C . LEU A 1 202 ? -29.195 -1.167 41.401 1.00 74.44 202 LEU A C 1
ATOM 1560 O O . LEU A 1 202 ? -30.137 -1.359 42.171 1.00 74.44 202 LEU A O 1
ATOM 1564 N N . THR A 1 203 ? -27.936 -1.163 41.858 1.00 73.62 203 THR A N 1
ATOM 1565 C CA . THR A 1 203 ? -27.595 -1.349 43.283 1.00 73.62 203 THR A CA 1
ATOM 1566 C C . THR A 1 203 ? -28.095 -0.196 44.167 1.00 73.62 203 THR A C 1
ATOM 1568 O O . THR A 1 203 ? -28.411 -0.422 45.339 1.00 73.62 203 THR A O 1
ATOM 1571 N N . ARG A 1 204 ? -28.184 1.035 43.643 1.00 84.31 204 ARG A N 1
ATOM 1572 C CA . ARG A 1 204 ? -28.801 2.179 44.342 1.00 84.31 204 ARG A CA 1
ATOM 1573 C C . ARG A 1 204 ? -30.316 1.993 44.419 1.00 84.31 204 ARG A C 1
ATOM 1575 O O . ARG A 1 204 ? -30.861 1.997 45.520 1.00 84.31 204 ARG A O 1
ATOM 1582 N N . GLU A 1 205 ? -30.966 1.707 43.294 1.00 79.62 205 GLU A N 1
ATOM 1583 C CA . GLU A 1 205 ? -32.418 1.491 43.222 1.00 79.62 205 GLU A CA 1
ATOM 1584 C C . GLU A 1 205 ? -32.898 0.370 44.158 1.00 79.62 205 GLU A C 1
ATOM 1586 O O . GLU A 1 205 ? -33.874 0.548 44.889 1.00 79.62 205 GLU A O 1
ATOM 1591 N N . ILE A 1 206 ? -32.172 -0.753 44.223 1.00 76.50 206 ILE A N 1
ATOM 1592 C CA . ILE A 1 206 ? -32.472 -1.867 45.139 1.00 76.50 206 ILE A CA 1
ATOM 1593 C C . ILE A 1 206 ? -32.366 -1.436 46.614 1.00 76.50 206 ILE A C 1
ATOM 1595 O O . ILE A 1 206 ? -33.186 -1.851 47.439 1.00 76.50 206 ILE A O 1
ATOM 1599 N N . ARG A 1 207 ? -31.394 -0.586 46.976 1.00 79.12 207 ARG A N 1
ATOM 1600 C CA . ARG A 1 207 ? -31.253 -0.058 48.349 1.00 79.12 207 ARG A CA 1
ATOM 1601 C C . ARG A 1 207 ? -32.375 0.914 48.701 1.00 79.12 207 ARG A C 1
ATOM 1603 O O . ARG A 1 207 ? -32.903 0.839 49.813 1.00 79.12 207 ARG A O 1
ATOM 1610 N N . ASP A 1 208 ? -32.784 1.758 47.762 1.00 81.44 208 ASP A N 1
ATOM 1611 C CA . ASP A 1 208 ? -33.891 2.697 47.949 1.00 81.44 208 ASP A CA 1
ATOM 1612 C C . ASP A 1 208 ? -35.231 1.959 48.052 1.00 81.44 208 ASP A C 1
ATOM 1614 O O . ASP A 1 208 ? -36.034 2.252 48.940 1.00 81.44 208 ASP A O 1
ATOM 1618 N N . ALA A 1 209 ? -35.458 0.945 47.212 1.00 73.19 209 ALA A N 1
ATOM 1619 C CA . ALA A 1 209 ? -36.621 0.062 47.286 1.00 73.19 209 ALA A CA 1
ATOM 1620 C C . ALA A 1 209 ? -36.660 -0.722 48.610 1.00 73.19 209 ALA A C 1
ATOM 1622 O O . ALA A 1 209 ? -37.695 -0.750 49.276 1.00 73.19 209 ALA A O 1
ATOM 1623 N N . SER A 1 210 ? -35.528 -1.288 49.047 1.00 71.44 210 SER A N 1
ATOM 1624 C CA . SER A 1 210 ? -35.413 -1.966 50.347 1.00 71.44 210 SER A CA 1
ATOM 1625 C C . SER A 1 210 ? -35.691 -1.019 51.521 1.00 71.44 210 SER A C 1
ATOM 1627 O O . SER A 1 210 ? -36.366 -1.400 52.477 1.00 71.44 210 SER A O 1
ATOM 1629 N N . SER A 1 21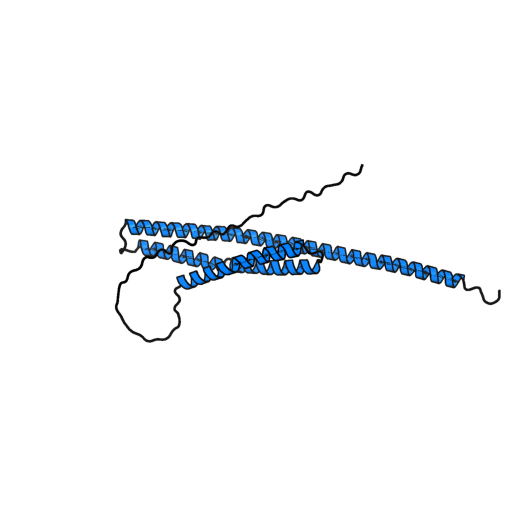1 ? -35.229 0.230 51.440 1.00 87.88 211 SER A N 1
ATOM 1630 C CA . SER A 1 211 ? -35.465 1.248 52.473 1.00 87.88 211 SER A CA 1
ATOM 1631 C C . SER A 1 211 ? -36.934 1.677 52.526 1.00 87.88 211 SER A C 1
ATOM 1633 O O . SER A 1 211 ? -37.510 1.735 53.613 1.00 87.88 211 SER A O 1
ATOM 1635 N N . LYS A 1 212 ? -37.579 1.875 51.367 1.00 85.06 212 LYS A N 1
ATOM 1636 C CA . LYS A 1 212 ? -39.027 2.129 51.258 1.00 85.06 212 LYS A CA 1
ATOM 1637 C C . LYS A 1 212 ? -39.845 0.964 51.827 1.00 85.06 212 LYS A C 1
ATOM 1639 O O . LYS A 1 212 ? -40.754 1.196 52.620 1.00 85.06 212 LYS A O 1
ATOM 1644 N N . LEU A 1 213 ? -39.486 -0.281 51.501 1.00 79.56 213 LEU A N 1
ATOM 1645 C CA . LEU A 1 213 ? -40.153 -1.481 52.019 1.00 79.56 213 LEU A CA 1
ATOM 1646 C C . LEU A 1 213 ? -40.009 -1.616 53.545 1.00 79.56 213 LEU A C 1
ATOM 1648 O O . LEU A 1 213 ? -40.992 -1.899 54.224 1.00 79.56 213 LEU A O 1
ATOM 1652 N N . LYS A 1 214 ? -38.819 -1.353 54.103 1.00 84.25 214 LYS A N 1
ATOM 1653 C CA . LYS A 1 214 ? -38.611 -1.301 55.562 1.00 84.25 214 LYS A CA 1
ATOM 1654 C C . LYS A 1 214 ? -39.451 -0.208 56.225 1.00 84.25 214 LYS A C 1
ATOM 1656 O O . LYS A 1 214 ? -40.019 -0.457 57.283 1.00 84.25 214 LYS A O 1
ATOM 1661 N N . GLY A 1 215 ? -39.565 0.964 55.596 1.00 88.12 215 GLY A N 1
ATOM 1662 C CA . GLY A 1 215 ? -40.437 2.049 56.055 1.00 88.12 215 GLY A CA 1
ATOM 1663 C C . GLY A 1 215 ? -41.915 1.648 56.082 1.00 88.12 215 GLY A C 1
ATOM 1664 O O . GLY A 1 215 ? -42.585 1.874 57.085 1.00 88.12 215 GLY A O 1
ATOM 1665 N N . LEU A 1 216 ? -42.404 0.982 55.029 1.00 87.25 216 LEU A N 1
ATOM 1666 C CA . LEU A 1 216 ? -43.768 0.443 54.983 1.00 87.25 216 LEU A CA 1
ATOM 1667 C C . LEU A 1 216 ? -44.006 -0.596 56.087 1.00 87.25 216 LEU A C 1
ATOM 1669 O O . LEU A 1 216 ? -44.971 -0.470 56.832 1.00 87.25 216 LEU A O 1
ATOM 1673 N N . ILE A 1 217 ? -43.112 -1.579 56.239 1.00 84.44 217 ILE A N 1
ATOM 1674 C CA . ILE A 1 217 ? -43.236 -2.627 57.267 1.00 84.44 217 ILE A CA 1
ATOM 1675 C C . ILE A 1 217 ? -43.194 -2.027 58.682 1.00 84.44 217 ILE A C 1
ATOM 1677 O O . ILE A 1 217 ? -44.000 -2.410 59.522 1.00 84.44 217 ILE A O 1
ATOM 1681 N N . GLY A 1 218 ? -42.313 -1.056 58.942 1.00 84.50 218 GLY A N 1
ATOM 1682 C CA . GLY A 1 218 ? -42.255 -0.347 60.226 1.00 84.50 218 GLY A CA 1
ATOM 1683 C C . GLY A 1 218 ? -43.459 0.568 60.495 1.00 84.50 218 GLY A C 1
ATOM 1684 O O . GLY A 1 218 ? -43.770 0.835 61.653 1.00 84.50 218 GLY A O 1
ATOM 1685 N N . GLY A 1 219 ? -44.148 1.029 59.446 1.00 82.50 219 GLY A N 1
ATOM 1686 C CA . GLY A 1 219 ? -45.376 1.823 59.540 1.00 82.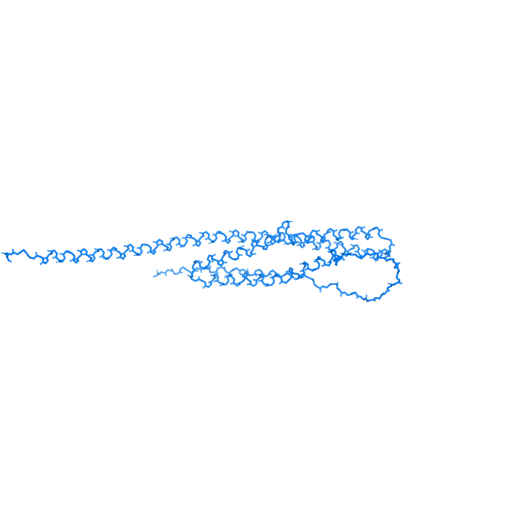50 219 GLY A CA 1
ATOM 1687 C C . GLY A 1 219 ? -46.654 1.002 59.759 1.00 82.50 219 GLY A C 1
ATOM 1688 O O . GLY A 1 219 ? -47.678 1.568 60.144 1.00 82.50 219 GLY A O 1
ATOM 1689 N N . LEU A 1 220 ? -46.617 -0.320 59.551 1.00 75.69 220 LEU A N 1
ATOM 1690 C CA . LEU A 1 220 ? -47.747 -1.221 59.799 1.00 75.69 220 LEU A CA 1
ATOM 1691 C C . LEU A 1 220 ? -47.927 -1.477 61.306 1.00 75.69 220 LEU A C 1
ATOM 1693 O O . LEU A 1 220 ? -47.546 -2.523 61.834 1.00 75.69 220 LEU A O 1
ATOM 1697 N N . LYS A 1 221 ? -48.543 -0.517 62.008 1.00 64.06 221 LYS A N 1
ATOM 1698 C CA . LYS A 1 221 ? -48.985 -0.707 63.398 1.00 64.06 221 LYS A CA 1
ATOM 1699 C C . LYS A 1 221 ? -50.000 -1.870 63.463 1.00 64.06 221 LYS A C 1
ATOM 1701 O O . LYS A 1 221 ? -50.908 -1.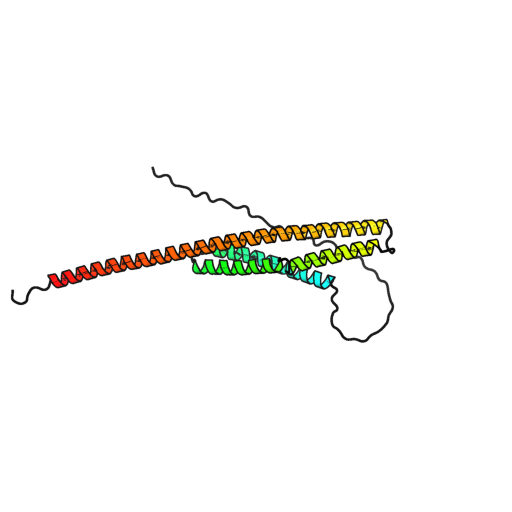901 62.627 1.00 64.06 221 LYS A O 1
ATOM 1706 N N . PRO A 1 222 ? -49.902 -2.806 64.429 1.00 64.56 222 PRO A N 1
ATOM 1707 C CA . PRO A 1 222 ? -50.858 -3.906 64.537 1.00 64.56 222 PRO A CA 1
ATOM 1708 C C . PRO A 1 222 ? -52.294 -3.394 64.759 1.00 64.56 222 PRO A C 1
ATOM 1710 O O . PRO A 1 222 ? -52.500 -2.558 65.642 1.00 64.56 222 PRO A O 1
ATOM 1713 N N . PRO A 1 223 ? -53.300 -3.882 64.009 1.00 57.38 223 PRO A N 1
ATOM 1714 C CA . PRO A 1 223 ? -54.689 -3.496 64.230 1.00 57.38 223 PRO A CA 1
ATOM 1715 C C . PRO A 1 223 ? -55.195 -4.091 65.553 1.00 57.38 223 PRO A C 1
ATOM 1717 O O . PRO A 1 223 ? -55.392 -5.300 65.656 1.00 57.38 223 PRO A O 1
ATOM 1720 N N . GLY A 1 224 ? -55.401 -3.239 66.562 1.00 63.09 224 GLY A N 1
ATOM 1721 C CA . GLY A 1 224 ? -55.898 -3.638 67.890 1.00 63.09 224 GLY A CA 1
ATOM 1722 C C . GLY A 1 224 ? -55.178 -3.014 69.095 1.00 63.09 224 GLY A C 1
ATOM 1723 O O . GLY A 1 224 ? -55.567 -3.303 70.224 1.00 63.09 224 GLY A O 1
ATOM 1724 N N . VAL A 1 225 ? -54.163 -2.168 68.871 1.00 52.16 225 VAL A N 1
ATOM 1725 C CA . VAL A 1 225 ? -53.407 -1.400 69.890 1.00 52.16 225 VAL A CA 1
ATOM 1726 C C . VAL A 1 225 ? -53.148 0.031 69.437 1.00 52.16 225 VAL A C 1
ATOM 1728 O O . VAL A 1 225 ? -53.238 0.306 68.219 1.00 52.16 225 VAL A O 1
#

pLDDT: mean 70.72, std 17.41, range [33.47, 95.88]